Protein 5YTQ (pdb70)

Nearest PDB structures (foldseek):
  5ytq-assembly1_A  TM=1.014E+00  e=4.868E-10  Thermus thermophilus HB8
  5ytq-assembly2_C-2  TM=9.555E-01  e=7.796E-09  Thermus thermophilus HB8
  5ytq-assembly1_B  TM=9.514E-01  e=4.835E-08  Thermus thermophilus HB8
  5ytq-assembly1_B  TM=1.016E+00  e=8.302E-09  Thermus thermophilus HB8
  5ytq-assembly1_A  TM=9.514E-01  e=3.728E-08  Thermus thermophilus HB8

B-factor: mean 75.8, std 18.15, range [41.16, 178.64]

Secondary structure (DSSP, 8-state):
--EEEEEEEEEHHHHHHHHHHHHHH-BTTB---HHHHHHHHHHHHHHHHHHTSSHHHHHHHHHHHHTTSS--/--EEEEEEEEEHHHHHHHHHHHHHH-BTTB---HHHHHHHHHHHHHHHHHHT-SHHHHHHHHHT-/---------HHHHHHHHHHHHHH--SS----HHHHHHHHHHHHHHHHHHT--HHHHHHHHHHHH--

Foldseek 3Di:
DDDDDDDDDDDVVVVVVLVVVQVVPADPVGGGHSVNVVVVVVVVVVVVVVVVDCPVVVVVVVVVVVVPVPPD/DPDDDDDDDDDVVVVVVLVVVQVVPDDPVGHGDSVNVVVVVVVVVVVCVVVVPCPVVVVVVVVVD/DDDDDDDDDVVVVVVLVVVQVVPADPVGGQHSVNVVVVVVVVVVVCVVVVDPPPVCVVVVVVVVVD

Radius of gyration: 23.9 Å; Cα contacts (8 Å, |Δi|>4): 161; chains: 3; bounding box: 59×50×60 Å

Sequence (203 aa):
KEKKRLQVVISEEQDALLTRAAYALSSPERAVSKSEVVRLAIEKIARELEEGKAKEELEALLKHLKAEEGEEKEKKRLQVVISEEQDALLTRAAYALSSPERAVSKSEVVRLAIEKIARELEEGKAKEELEALLKHLKKRLQVVISEEQDALLTRAAYALSSPERAVSKSEVVRLAIEKIARELEEGKAKEELEALLKHLKAE

Organism: Thermus thermophilus (strain ATCC 27634 / DSM 579 / HB8) (NCBI:txid300852)

Structure (mmCIF, N/CA/C/O backbone):
data_5YTQ
#
_entry.id   5YTQ
#
_cell.length_a   50.224
_cell.length_b   50.224
_cell.length_c   174.648
_cell.angle_alpha   90.00
_cell.angle_beta   90.00
_cell.angle_gamma   120.00
#
_symmetry.space_group_name_H-M   'P 31 1 2'
#
loop_
_entity.id
_entity.type
_entity.pdbx_description
1 polymer TTHA0139
2 non-polymer 'LANTHANUM (III) ION'
3 water water
#
loop_
_atom_site.group_PDB
_atom_site.id
_atom_site.type_symbol
_atom_site.label_atom_id
_atom_site.label_alt_id
_atom_site.label_comp_id
_atom_site.label_asym_id
_atom_site.label_entity_id
_atom_site.label_seq_id
_atom_site.pdbx_PDB_ins_code
_atom_site.Cartn_x
_atom_site.Cartn_y
_atom_site.Cartn_z
_atom_site.occupancy
_atom_site.B_iso_or_equiv
_atom_site.auth_seq_id
_atom_site.auth_comp_id
_atom_site.auth_asym_id
_atom_site.auth_atom_id
_atom_site.pdbx_PDB_model_num
ATOM 1 N N . LYS A 1 4 ? -14.877 51.293 24.375 1.00 110.99 4 LYS A N 1
ATOM 2 C CA . LYS A 1 4 ? -14.992 49.844 24.537 1.00 108.97 4 LYS A CA 1
ATOM 3 C C . LYS A 1 4 ? -16.127 49.266 23.691 1.00 107.57 4 LYS A C 1
ATOM 4 O O . LYS A 1 4 ? -16.930 48.471 24.179 1.00 108.64 4 LYS A O 1
ATOM 6 N N . GLU A 1 5 ? -16.177 49.649 22.418 1.00 107.87 5 GLU A N 1
ATOM 7 C CA . GLU A 1 5 ? -17.263 49.248 21.539 1.00 103.19 5 GLU A CA 1
ATOM 8 C C . GLU A 1 5 ? -17.007 47.863 20.944 1.00 95.98 5 GLU A C 1
ATOM 9 O O . GLU A 1 5 ? -15.942 47.263 21.117 1.00 91.40 5 GLU A O 1
ATOM 15 N N . LYS A 1 6 ? -18.012 47.354 20.232 1.00 97.59 6 LYS A N 1
ATOM 16 C CA . LYS A 1 6 ? -17.912 46.120 19.463 1.00 91.42 6 LYS A CA 1
ATOM 17 C C . LYS A 1 6 ? -18.493 46.364 18.074 1.00 94.45 6 LYS A C 1
ATOM 18 O O . LYS A 1 6 ? -18.901 47.481 17.737 1.00 98.02 6 LYS A O 1
ATOM 20 N N . LYS A 1 7 ? -18.539 45.311 17.260 1.00 90.47 7 LYS A N 1
ATOM 21 C CA . LYS A 1 7 ? -19.028 45.450 15.889 1.00 89.91 7 LYS A CA 1
ATOM 22 C C . LYS A 1 7 ? -19.456 44.091 15.362 1.00 85.44 7 LYS A C 1
ATOM 23 O O . LYS A 1 7 ? -18.644 43.161 15.313 1.00 79.26 7 LYS A O 1
ATOM 25 N N . ARG A 1 8 ? -20.724 43.977 14.972 1.00 82.02 8 ARG A N 1
ATOM 26 C CA . ARG A 1 8 ? -21.200 42.797 14.262 1.00 84.07 8 ARG A CA 1
ATOM 27 C C . ARG A 1 8 ? -20.654 42.814 12.840 1.00 84.08 8 ARG A C 1
ATOM 28 O O . ARG A 1 8 ? -20.862 43.783 12.101 1.00 89.20 8 ARG A O 1
ATOM 36 N N . LEU A 1 9 ? -19.953 41.751 12.454 1.00 88.41 9 LEU A N 1
ATOM 37 C CA . LEU A 1 9 ? -19.310 41.670 11.147 1.00 82.45 9 LEU A CA 1
ATOM 38 C C . LEU A 1 9 ? -19.924 40.525 10.356 1.00 78.89 9 LEU A C 1
ATOM 39 O O . LEU A 1 9 ? -19.959 39.385 10.831 1.00 74.91 9 LEU A O 1
ATOM 44 N N . GLN A 1 10 ? -20.410 40.834 9.155 1.00 77.20 10 GLN A N 1
ATOM 45 C CA . GLN A 1 10 ? -21.012 39.858 8.255 1.00 80.27 10 GLN A CA 1
ATOM 46 C C . GLN A 1 10 ? -20.176 39.793 6.985 1.00 76.82 10 GLN A C 1
ATOM 47 O O . GLN A 1 10 ? -20.049 40.794 6.272 1.00 77.86 10 GLN A O 1
ATOM 53 N N . VAL A 1 11 ? -19.613 38.620 6.702 1.00 72.31 11 VAL A N 1
ATOM 54 C CA . VAL A 1 11 ? -18.760 38.418 5.536 1.00 71.39 11 VAL A CA 1
ATOM 55 C C . VAL A 1 11 ? -19.136 37.091 4.893 1.00 69.99 11 VAL A C 1
ATOM 56 O O . VAL A 1 11 ? -19.250 36.072 5.581 1.00 69.60 11 VAL A O 1
ATOM 60 N N . VAL A 1 12 ? -19.335 37.104 3.579 1.00 71.41 12 VAL A N 1
ATOM 61 C CA . VAL A 1 12 ? -19.613 35.888 2.825 1.00 69.18 12 VAL A CA 1
ATOM 62 C C . VAL A 1 12 ? -18.295 35.298 2.344 1.00 62.88 12 VAL A C 1
ATOM 63 O O . VAL A 1 12 ? -17.496 35.983 1.693 1.00 61.78 12 VAL A O 1
ATOM 67 N N . ILE A 1 13 ? -18.065 34.025 2.668 1.00 59.28 13 ILE A N 1
ATOM 68 C CA . ILE A 1 13 ? -16.843 33.320 2.311 1.00 61.21 13 ILE A CA 1
ATOM 69 C C . ILE A 1 13 ? -17.213 32.043 1.570 1.00 57.73 13 ILE A C 1
ATOM 70 O O . ILE A 1 13 ? -18.332 31.537 1.670 1.00 65.59 13 ILE A O 1
ATOM 75 N N . SER A 1 14 ? -16.250 31.526 0.813 1.00 56.05 14 SER A N 1
ATOM 76 C CA . SER A 1 14 ? -16.448 30.275 0.102 1.00 60.70 14 SER A CA 1
ATOM 77 C C . SER A 1 14 ? -16.373 29.100 1.072 1.00 62.41 14 SER A C 1
ATOM 78 O O . SER A 1 14 ? -15.915 29.228 2.210 1.00 58.23 14 SER A O 1
ATOM 81 N N . GLU A 1 15 ? -16.838 27.938 0.607 1.00 58.20 15 GLU A N 1
ATOM 82 C CA . GLU A 1 15 ? -16.808 26.753 1.458 1.00 59.03 15 GLU A CA 1
ATOM 83 C C . GLU A 1 15 ? -15.382 26.277 1.701 1.00 60.04 15 GLU A C 1
ATOM 84 O O . GLU A 1 15 ? -15.092 25.696 2.755 1.00 65.13 15 GLU A O 1
ATOM 90 N N . GLU A 1 16 ? -14.480 26.522 0.747 1.00 50.14 16 GLU A N 1
ATOM 91 C CA . GLU A 1 16 ? -13.078 26.171 0.945 1.00 50.12 16 GLU A CA 1
ATOM 92 C C . GLU A 1 16 ? -12.465 26.960 2.096 1.00 54.44 16 GLU A C 1
ATOM 93 O O . GLU A 1 16 ? -11.740 26.397 2.926 1.00 59.76 16 GLU A O 1
ATOM 99 N N . GLN A 1 17 ? -12.753 28.263 2.175 1.00 41.16 17 GLN A N 1
ATOM 100 C CA . GLN A 1 17 ? -12.226 29.055 3.283 1.00 49.43 17 GLN A CA 1
ATOM 101 C C . GLN A 1 17 ? -12.918 28.727 4.599 1.00 57.90 17 GLN A C 1
ATOM 102 O O . GLN A 1 17 ? -12.317 28.895 5.664 1.00 64.38 17 GLN A O 1
ATOM 108 N N . ASP A 1 18 ? -14.184 28.307 4.558 1.00 55.78 18 ASP A N 1
ATOM 109 C CA . ASP A 1 18 ? -14.835 27.857 5.785 1.00 59.33 18 ASP A CA 1
ATOM 110 C C . ASP A 1 18 ? -14.188 26.577 6.305 1.00 60.55 18 ASP A C 1
ATOM 111 O O . ASP A 1 18 ? -13.958 26.433 7.515 1.00 66.61 18 ASP A O 1
ATOM 116 N N . ALA A 1 19 ? -13.864 25.646 5.403 1.00 55.52 19 ALA A N 1
ATOM 117 C CA . ALA A 1 19 ? -13.161 24.434 5.810 1.00 52.04 19 ALA A CA 1
ATOM 118 C C . ALA A 1 19 ? -11.768 24.761 6.336 1.00 55.78 19 ALA A C 1
ATOM 119 O O . ALA A 1 19 ? -11.322 24.180 7.334 1.00 67.31 19 ALA A O 1
ATOM 121 N N . LEU A 1 20 ? -11.067 25.686 5.673 1.00 54.77 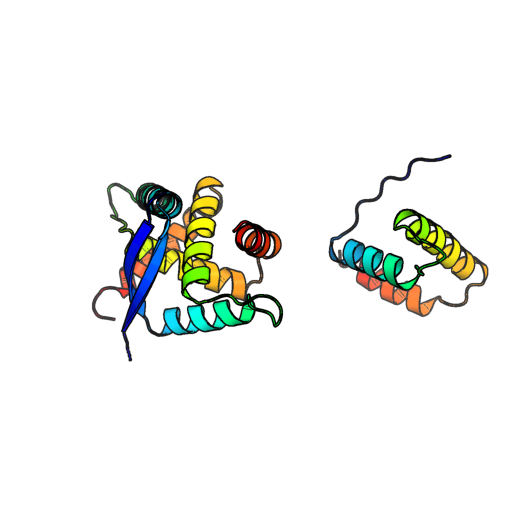20 LEU A N 1
ATOM 122 C CA . LEU A 1 20 ? -9.777 26.150 6.177 1.00 53.02 20 LEU A CA 1
ATOM 123 C C . LEU A 1 20 ? -9.921 26.777 7.559 1.00 45.56 20 LEU A C 1
ATOM 124 O O . LEU A 1 20 ? -9.037 26.634 8.412 1.00 55.15 20 LEU A O 1
ATOM 129 N N . LEU A 1 21 ? -11.028 27.485 7.791 1.00 48.71 21 LEU A N 1
ATOM 130 C CA . LEU A 1 21 ? -11.285 28.070 9.102 1.00 57.09 21 LEU A CA 1
ATOM 131 C C . LEU A 1 21 ? -11.464 26.989 10.157 1.00 56.21 21 LEU A C 1
ATOM 132 O O . LEU A 1 21 ? -10.956 27.115 11.278 1.00 58.59 21 LEU A O 1
ATOM 137 N N . THR A 1 22 ? -12.197 25.926 9.821 1.00 51.99 22 THR A N 1
ATOM 138 C CA . THR A 1 22 ? -12.362 24.818 10.756 1.00 54.89 22 THR A CA 1
ATOM 139 C C . THR A 1 22 ? -11.022 24.161 11.069 1.00 59.53 22 THR A C 1
ATOM 140 O O . THR A 1 22 ? -10.675 23.949 12.239 1.00 66.05 22 THR A O 1
ATOM 144 N N . ARG A 1 23 ? -10.254 23.833 10.026 1.00 57.86 23 ARG A N 1
ATOM 145 C CA . ARG A 1 23 ? -8.959 23.190 10.227 1.00 58.75 23 ARG A CA 1
ATOM 146 C C . ARG A 1 23 ? -8.033 24.055 11.071 1.00 55.94 23 ARG A C 1
ATOM 147 O O . ARG A 1 23 ? -7.329 23.548 11.952 1.00 56.07 23 ARG A O 1
ATOM 155 N N . ALA A 1 24 ? -8.026 25.367 10.823 1.00 50.81 24 ALA A N 1
ATOM 156 C CA . ALA A 1 24 ? -7.202 26.264 11.626 1.00 52.19 24 ALA A CA 1
ATOM 157 C C . ALA A 1 24 ? -7.687 26.312 13.068 1.00 59.11 24 ALA A C 1
ATOM 158 O O . ALA A 1 24 ? -6.878 26.333 14.004 1.00 66.14 24 ALA A O 1
ATOM 160 N N . ALA A 1 25 ? -9.008 26.327 13.264 1.00 61.72 25 ALA A N 1
ATOM 161 C CA . ALA A 1 25 ? -9.568 26.344 14.611 1.00 60.19 25 ALA A CA 1
ATOM 162 C C . ALA A 1 25 ? -9.128 25.121 15.405 1.00 57.74 25 ALA A C 1
ATOM 163 O O . ALA A 1 25 ? -8.703 25.237 16.560 1.00 54.78 25 ALA A O 1
ATOM 165 N N . TYR A 1 26 ? -9.221 23.933 14.800 1.00 55.32 26 TYR A N 1
ATOM 166 C CA . TYR A 1 26 ? -8.799 22.729 15.508 1.00 56.22 26 TYR A CA 1
ATOM 167 C C . TYR A 1 26 ? -7.289 22.707 15.718 1.00 63.98 26 TYR A C 1
ATOM 168 O O . TYR A 1 26 ? -6.811 22.298 16.783 1.00 67.14 26 TYR A O 1
ATOM 177 N N . ALA A 1 27 ? -6.523 23.130 14.708 1.00 63.37 27 ALA A N 1
ATOM 178 C CA . ALA A 1 27 ? -5.068 23.106 14.819 1.00 62.47 27 ALA A CA 1
ATOM 179 C C . ALA A 1 27 ? -4.579 24.014 15.941 1.00 60.80 27 ALA A C 1
ATOM 180 O O . ALA A 1 27 ? -3.638 23.668 16.664 1.00 61.32 27 ALA A O 1
ATOM 182 N N . LEU A 1 28 ? -5.206 25.179 16.105 1.00 61.31 28 LEU A N 1
ATOM 183 C CA . LEU A 1 28 ? -4.805 26.092 17.168 1.00 61.31 28 LEU A CA 1
ATOM 184 C C . LEU A 1 28 ? -5.376 25.701 18.524 1.00 70.61 28 LEU A C 1
ATOM 185 O O . LEU A 1 28 ? -4.873 26.169 19.551 1.00 73.17 28 LEU A O 1
ATOM 190 N N . SER A 1 29 ? -6.405 24.862 18.551 1.00 70.79 29 SER A N 1
ATOM 191 C CA . SER A 1 29 ? -7.039 24.496 19.805 1.00 68.34 29 SER A CA 1
ATOM 192 C C . SER A 1 29 ? -6.252 23.398 20.517 1.00 73.99 29 SER A C 1
ATOM 193 O O . SER A 1 29 ? -5.356 22.761 19.955 1.00 74.45 29 SER A O 1
ATOM 196 N N . SER A 1 30 ? -6.598 23.193 21.782 1.00 73.19 30 SER A N 1
ATOM 197 C CA . SER A 1 30 ? -6.002 22.171 22.628 1.00 67.76 30 SER A CA 1
ATOM 198 C C . SER A 1 30 ? -7.021 21.794 23.692 1.00 70.19 30 SER A C 1
ATOM 199 O O . SER A 1 30 ? -8.008 22.513 23.887 1.00 68.45 30 SER A O 1
ATOM 202 N N . PRO A 1 31 ? -6.834 20.658 24.371 1.00 72.85 31 PRO A N 1
ATOM 203 C CA . PRO A 1 31 ? -7.743 20.314 25.480 1.00 75.36 31 PRO A CA 1
ATOM 204 C C . PRO A 1 31 ? -7.824 21.385 26.550 1.00 74.15 31 PRO A C 1
ATOM 205 O O . PRO A 1 31 ? -8.815 21.438 27.289 1.00 73.69 31 PRO A O 1
ATOM 209 N N . GLU A 1 32 ? -6.810 22.238 26.659 1.00 70.50 32 GLU A N 1
ATOM 210 C CA . GLU A 1 32 ? -6.766 23.255 27.696 1.00 76.84 32 GLU A CA 1
ATOM 211 C C . GLU A 1 32 ? -7.253 24.620 27.227 1.00 74.64 32 GLU A C 1
ATOM 212 O O . GLU A 1 32 ? -7.583 25.462 28.069 1.00 65.58 32 GLU A O 1
ATOM 218 N N . ARG A 1 33 ? -7.311 24.858 25.918 1.00 72.48 33 ARG A N 1
ATOM 219 C CA . ARG A 1 33 ? -7.757 26.139 25.383 1.00 72.51 33 ARG A CA 1
ATOM 220 C C . ARG A 1 33 ? -8.544 25.923 24.099 1.00 77.39 33 ARG A C 1
ATOM 221 O O . ARG A 1 33 ? -8.038 25.307 23.156 1.00 68.34 33 ARG A O 1
ATOM 229 N N . ALA A 1 34 ? -9.771 26.439 24.059 1.00 74.77 34 ALA A N 1
ATOM 230 C CA . ALA A 1 34 ? -10.621 26.311 22.884 1.00 73.28 34 ALA A CA 1
ATOM 231 C C . ALA A 1 34 ? -10.485 27.544 22.001 1.00 70.50 34 ALA A C 1
ATOM 232 O O . ALA A 1 34 ? -10.506 28.679 22.486 1.00 71.56 34 ALA A O 1
ATOM 234 N N . VAL A 1 35 ? -10.350 27.312 20.697 1.00 73.64 35 VAL A N 1
ATOM 235 C CA . VAL A 1 35 ? -10.209 28.375 19.710 1.00 64.11 35 VAL A CA 1
ATOM 236 C C . VAL A 1 35 ? -11.326 28.213 18.690 1.00 60.56 35 VAL A C 1
ATOM 237 O O . VAL A 1 35 ? -11.325 27.256 17.905 1.00 70.36 35 VAL A O 1
ATOM 241 N N . SER A 1 36 ? -12.280 29.139 18.704 1.00 58.31 36 SER A N 1
ATOM 242 C CA . SER A 1 36 ? -13.393 29.095 17.773 1.00 60.05 36 SER A CA 1
ATOM 243 C C . SER A 1 36 ? -12.982 29.673 16.421 1.00 62.37 36 SER A C 1
ATOM 244 O O . SER A 1 36 ? -11.923 30.288 16.270 1.00 70.99 36 SER A O 1
ATOM 247 N N . LYS A 1 37 ? -13.852 29.471 15.429 1.00 58.31 37 LYS A N 1
ATOM 248 C CA . LYS A 1 37 ? -13.595 29.992 14.090 1.00 59.08 37 LYS A CA 1
ATOM 249 C C . LYS A 1 37 ? -13.566 31.517 14.086 1.00 56.63 37 LYS A C 1
ATOM 250 O O . LYS A 1 37 ? -12.752 32.130 13.383 1.00 55.40 37 LYS A O 1
ATOM 256 N N . SER A 1 38 ? -14.449 32.146 14.866 1.00 52.87 38 SER A N 1
ATOM 257 C CA . SER A 1 38 ? -14.442 33.602 14.977 1.00 65.14 38 SER A CA 1
ATOM 258 C C . SER A 1 38 ? -13.137 34.103 15.585 1.00 65.29 38 SER A C 1
ATOM 259 O O . SER A 1 38 ? -12.580 35.113 15.135 1.00 68.64 38 SER A O 1
ATOM 262 N N . GLU A 1 39 ? -12.644 33.418 16.620 1.00 64.42 39 GLU A N 1
ATOM 263 C CA . GLU A 1 39 ? -11.363 33.790 17.210 1.00 61.96 39 GLU A CA 1
ATOM 264 C C . GLU A 1 39 ? -10.229 33.643 16.204 1.00 50.74 39 GLU A C 1
ATOM 265 O O . GLU A 1 39 ? -9.282 34.440 16.210 1.00 56.20 39 GLU A O 1
ATOM 271 N N . VAL A 1 40 ? -10.312 32.641 15.325 1.00 50.24 40 VAL A N 1
ATOM 272 C CA . VAL A 1 40 ? -9.347 32.525 14.237 1.00 62.84 40 VAL A CA 1
ATOM 273 C C . VAL A 1 40 ? -9.483 33.705 13.284 1.00 56.36 40 VAL A C 1
ATOM 274 O O . VAL A 1 40 ? -8.487 34.176 12.722 1.00 59.82 40 VAL A O 1
ATOM 278 N N . VAL A 1 41 ? -10.705 34.205 13.088 1.00 50.68 41 VAL A N 1
ATOM 279 C CA . VAL A 1 41 ? -10.901 35.364 12.220 1.00 61.42 41 VAL A CA 1
ATOM 280 C C . VAL A 1 41 ? -10.241 36.599 12.823 1.00 59.92 41 VAL A C 1
ATOM 281 O O . VAL A 1 41 ? -9.544 37.351 12.129 1.00 52.41 41 VAL A O 1
ATOM 285 N N . ARG A 1 42 ? -10.452 36.831 14.121 1.00 55.57 42 ARG A N 1
ATOM 286 C CA . ARG A 1 42 ? -9.816 37.966 14.785 1.00 56.65 42 ARG A CA 1
ATOM 287 C C . ARG A 1 42 ? -8.296 37.848 14.738 1.00 56.12 42 ARG A C 1
ATOM 288 O O . ARG A 1 42 ? -7.592 38.817 14.421 1.00 63.31 42 ARG A O 1
ATOM 296 N N . LEU A 1 43 ? -7.774 36.658 15.049 1.00 59.61 43 LEU A N 1
ATOM 297 C CA . LEU A 1 43 ? -6.331 36.446 15.003 1.00 59.36 43 LEU A CA 1
ATOM 298 C C . LEU A 1 43 ? -5.787 36.688 13.601 1.00 55.99 43 LEU A C 1
ATOM 299 O O . LEU A 1 43 ? -4.681 37.216 13.437 1.00 63.76 43 LEU A O 1
ATOM 304 N N . ALA A 1 44 ? -6.554 36.307 12.578 1.00 57.89 44 ALA A N 1
ATOM 305 C CA . ALA A 1 44 ? -6.141 36.554 11.202 1.00 58.37 44 ALA A CA 1
ATOM 306 C C . ALA A 1 44 ? -6.131 38.044 10.885 1.00 61.58 44 ALA A C 1
ATOM 307 O O . ALA A 1 44 ? -5.221 38.533 10.205 1.00 58.74 44 ALA A O 1
ATOM 309 N N . ILE A 1 45 ? -7.143 38.776 11.358 1.00 60.67 45 ILE A N 1
ATOM 310 C CA . ILE A 1 45 ? -7.200 40.219 11.128 1.00 65.55 45 ILE A CA 1
ATOM 311 C C . ILE A 1 45 ? -5.990 40.907 11.745 1.00 63.14 45 ILE A C 1
ATOM 312 O O . ILE A 1 45 ? -5.263 41.650 11.072 1.00 60.18 45 ILE A O 1
ATOM 317 N N . GLU A 1 46 ? -5.752 40.666 13.037 1.00 64.35 46 GLU A N 1
ATOM 318 C CA . GLU A 1 46 ? -4.623 41.311 13.698 1.00 64.35 46 GLU A CA 1
ATOM 319 C C . GLU A 1 46 ? -3.302 40.862 13.088 1.00 65.73 46 GLU A C 1
ATOM 320 O O . GLU A 1 46 ? -2.360 41.656 12.968 1.00 73.08 46 GLU A O 1
ATOM 326 N N . LYS A 1 47 ? -3.227 39.597 12.673 1.00 72.82 47 LYS A N 1
ATOM 327 C CA . LYS A 1 47 ? -2.001 39.073 12.082 1.00 65.65 47 LYS A CA 1
ATOM 328 C C . LYS A 1 47 ? -1.683 39.773 10.767 1.00 68.79 47 LYS A C 1
ATOM 329 O O . LYS A 1 47 ? -0.553 40.223 10.549 1.00 60.11 47 LYS A O 1
ATOM 335 N N . ILE A 1 48 ? -2.670 39.875 9.874 1.00 58.52 48 ILE A N 1
ATOM 336 C CA . ILE A 1 48 ? -2.423 40.502 8.579 1.00 65.86 48 ILE A CA 1
ATOM 337 C C . ILE A 1 48 ? -2.200 42.004 8.729 1.00 70.59 48 ILE A C 1
ATOM 338 O O . ILE A 1 48 ? -1.410 42.594 7.981 1.00 68.45 48 ILE A O 1
ATOM 343 N N . ALA A 1 49 ? -2.877 42.650 9.685 1.00 74.95 49 ALA A N 1
ATOM 344 C CA . ALA A 1 49 ? -2.622 44.068 9.924 1.00 69.56 49 ALA A CA 1
ATOM 345 C C . ALA A 1 49 ? -1.196 44.288 10.407 1.00 68.84 49 ALA A C 1
ATOM 346 O O . ALA A 1 49 ? -0.506 45.211 9.951 1.00 68.99 49 ALA A O 1
ATOM 348 N N . ARG A 1 50 ? -0.730 43.432 11.319 1.00 64.50 50 ARG A N 1
ATOM 349 C CA . ARG A 1 50 ? 0.656 43.507 11.761 1.00 70.77 50 ARG A CA 1
ATOM 350 C C . ARG A 1 50 ? 1.612 43.260 10.603 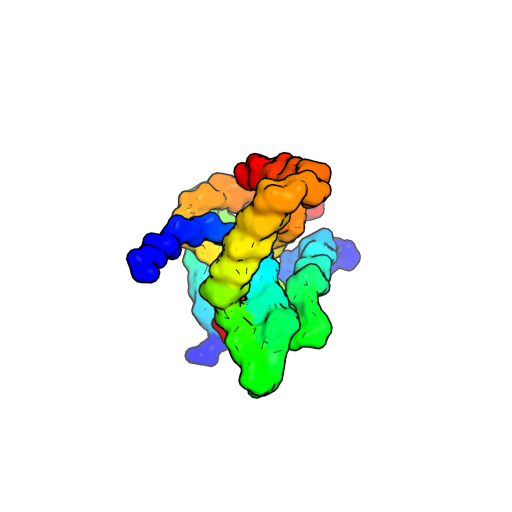1.00 70.41 50 ARG A C 1
ATOM 351 O O . ARG A 1 50 ? 2.636 43.939 10.480 1.00 74.61 50 ARG A O 1
ATOM 359 N N . GLU A 1 51 ? 1.282 42.303 9.733 1.00 69.91 51 GLU A N 1
ATOM 360 C CA . GLU A 1 51 ? 2.127 42.025 8.576 1.00 71.97 51 GLU A CA 1
ATOM 361 C C . GLU A 1 51 ? 2.207 43.223 7.641 1.00 71.55 51 GLU A C 1
ATOM 362 O O . GLU A 1 51 ? 3.263 43.492 7.055 1.00 77.80 51 GLU A O 1
ATOM 368 N N . LEU A 1 52 ? 1.104 43.961 7.487 1.00 62.36 52 LEU A N 1
ATOM 369 C CA . LEU A 1 52 ? 1.152 45.163 6.662 1.00 73.56 52 LEU A CA 1
ATOM 370 C C . LEU A 1 52 ? 1.927 46.279 7.346 1.00 90.50 52 LEU A C 1
ATOM 371 O O . LEU A 1 52 ? 2.531 47.118 6.667 1.00 91.94 52 LEU A O 1
ATOM 376 N N . GLU A 1 53 ? 1.929 46.308 8.680 1.00 79.51 53 GLU A N 1
ATOM 377 C CA . GLU A 1 53 ? 2.766 47.278 9.377 1.00 90.75 53 GLU A CA 1
ATOM 378 C C . GLU A 1 53 ? 4.246 46.942 9.222 1.00 88.96 53 GLU A C 1
ATOM 379 O O . GLU A 1 53 ? 5.084 47.846 9.112 1.00 98.01 53 GLU A O 1
ATOM 385 N N . GLU A 1 54 ? 4.590 45.650 9.206 1.00 95.10 54 GLU A N 1
ATOM 386 C CA . GLU A 1 54 ? 5.990 45.26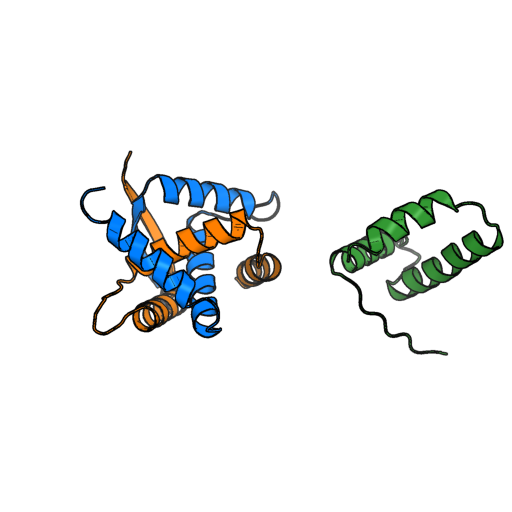2 9.075 1.00 89.64 54 GLU A CA 1
ATOM 387 C C . GLU A 1 54 ? 6.538 45.645 7.708 1.00 88.80 54 GLU A C 1
ATOM 388 O O . GLU A 1 54 ? 7.726 45.963 7.583 1.00 92.26 54 GLU A O 1
ATOM 394 N N . GLY A 1 55 ? 5.690 45.620 6.683 1.00 90.42 55 GLY A N 1
ATOM 395 C CA . GLY A 1 55 ? 6.077 46.039 5.352 1.00 89.93 55 GLY A CA 1
ATOM 396 C C . GLY A 1 55 ? 6.936 45.062 4.588 1.00 92.72 55 GLY A C 1
ATOM 397 O O . GLY A 1 55 ? 7.669 45.476 3.684 1.00 97.39 55 GLY A O 1
ATOM 398 N N . LYS A 1 56 ? 6.877 43.774 4.922 1.00 92.49 56 LYS A N 1
ATOM 399 C CA . LYS A 1 56 ? 7.671 42.762 4.238 1.00 89.81 56 LYS A CA 1
ATOM 400 C C . LYS A 1 56 ? 6.889 42.051 3.140 1.00 90.28 56 LYS A C 1
ATOM 401 O O . LYS A 1 56 ? 7.363 41.949 2.005 1.00 90.72 56 LYS A O 1
ATOM 403 N N . ALA A 1 57 ? 5.695 41.557 3.461 1.00 86.49 57 ALA A N 1
ATOM 404 C CA . ALA A 1 57 ? 4.896 40.733 2.556 1.00 85.77 57 ALA A CA 1
ATOM 405 C C . ALA A 1 57 ? 3.791 41.521 1.864 1.00 79.08 57 ALA A C 1
ATOM 406 O O . ALA A 1 57 ? 2.688 41.002 1.673 1.00 83.29 57 ALA A O 1
ATOM 408 N N . LYS A 1 58 ? 4.041 42.774 1.478 1.00 83.41 58 LYS A N 1
ATOM 409 C CA . LYS A 1 58 ? 2.996 43.532 0.797 1.00 80.00 58 LYS A CA 1
ATOM 410 C C . LYS A 1 58 ? 2.777 43.015 -0.619 1.00 70.41 58 LYS A C 1
ATOM 411 O O . LYS A 1 58 ? 1.634 42.922 -1.079 1.00 64.01 58 LYS A O 1
ATOM 417 N N . GLU A 1 59 ? 3.858 42.662 -1.320 1.00 76.06 59 GLU A N 1
ATOM 418 C CA . GLU A 1 59 ? 3.729 42.137 -2.676 1.00 72.25 59 GLU A CA 1
ATOM 419 C C . GLU A 1 59 ? 2.912 40.849 -2.690 1.00 62.36 59 GLU A C 1
ATOM 420 O O . GLU A 1 59 ? 1.996 40.687 -3.508 1.00 60.83 59 GLU A O 1
ATOM 426 N N . GLU A 1 60 ? 3.227 39.922 -1.781 1.00 60.74 60 GLU A N 1
ATOM 427 C CA . GLU A 1 60 ? 2.511 38.651 -1.730 1.00 65.46 60 GLU A CA 1
ATOM 428 C C . GLU A 1 60 ? 1.037 38.857 -1.400 1.00 61.32 60 GLU A C 1
ATOM 429 O O . GLU A 1 60 ? 0.160 38.239 -2.019 1.00 60.95 60 GLU A O 1
ATOM 435 N N . LEU A 1 61 ? 0.745 39.727 -0.431 1.00 60.65 61 LEU A N 1
ATOM 436 C CA . LEU A 1 61 ? -0.644 39.992 -0.071 1.00 55.91 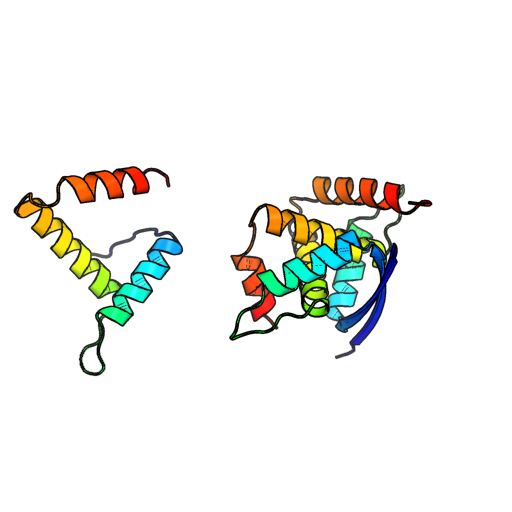61 LEU A CA 1
ATOM 437 C C . LEU A 1 61 ? -1.396 40.647 -1.222 1.00 53.40 61 LEU A C 1
ATOM 438 O O . LEU A 1 61 ? -2.589 40.388 -1.421 1.00 55.84 61 LEU A O 1
ATOM 443 N N . GLU A 1 62 ? -0.715 41.499 -1.995 1.00 58.78 62 GLU A N 1
ATOM 444 C CA . GLU A 1 62 ? -1.357 42.093 -3.162 1.00 63.27 62 GLU A CA 1
ATOM 445 C C . GLU A 1 62 ? -1.612 41.055 -4.248 1.00 58.67 62 GLU A C 1
ATOM 446 O O . GLU A 1 62 ? -2.620 41.141 -4.958 1.00 60.18 62 GLU A O 1
ATOM 452 N N . ALA A 1 63 ? -0.722 40.068 -4.391 1.00 57.27 63 ALA A N 1
ATOM 453 C CA . ALA A 1 63 ? -0.941 39.014 -5.380 1.00 60.50 63 ALA A CA 1
ATOM 454 C C . ALA A 1 63 ? -2.126 38.137 -4.993 1.00 56.12 63 ALA A C 1
ATOM 455 O O . ALA A 1 63 ? -3.041 37.913 -5.800 1.00 64.90 63 ALA A O 1
ATOM 457 N N . LEU A 1 64 ? -2.126 37.626 -3.757 1.00 58.84 64 LEU A N 1
ATOM 458 C CA . LEU A 1 64 ? -3.257 36.829 -3.294 1.00 57.01 64 LEU A CA 1
ATOM 459 C C . LEU A 1 64 ? -4.549 37.631 -3.340 1.00 58.17 64 LEU A C 1
ATOM 460 O O . LEU A 1 64 ? -5.621 37.072 -3.596 1.00 63.72 64 LEU A O 1
ATOM 465 N N . LEU A 1 65 ? -4.460 38.944 -3.116 1.00 56.65 65 LEU A N 1
ATOM 466 C CA . LEU A 1 65 ? -5.637 39.800 -3.192 1.00 59.05 65 LEU A CA 1
ATOM 467 C C . LEU A 1 65 ? -6.150 39.911 -4.623 1.00 65.36 65 LEU A C 1
ATOM 468 O O . LEU A 1 65 ? -7.362 39.851 -4.860 1.00 64.31 65 LEU A O 1
ATOM 473 N N . LYS A 1 66 ? -5.243 40.086 -5.586 1.00 62.24 66 LYS A N 1
ATOM 474 C CA . LYS A 1 66 ? -5.643 40.115 -6.990 1.00 67.36 66 LYS A CA 1
ATOM 475 C C . LYS A 1 66 ? -6.327 38.815 -7.395 1.00 66.52 66 LYS A C 1
ATOM 476 O O . LYS A 1 66 ? -7.405 38.829 -8.005 1.00 67.20 66 LYS A O 1
ATOM 482 N N . HIS A 1 67 ? -5.718 37.674 -7.054 1.00 70.32 67 HIS A N 1
ATOM 483 C CA . HIS A 1 67 ? -6.334 36.399 -7.410 1.00 67.53 67 HIS A CA 1
ATOM 484 C C . HIS A 1 67 ? -7.658 36.189 -6.686 1.00 67.04 67 HIS A C 1
ATOM 485 O O . HIS A 1 67 ? -8.557 35.532 -7.224 1.00 69.06 67 HIS A O 1
ATOM 492 N N . LEU A 1 68 ? -7.803 36.736 -5.476 1.00 65.63 68 LEU A N 1
ATOM 493 C CA . LEU A 1 68 ? -9.070 36.597 -4.766 1.00 68.65 68 LEU A CA 1
ATOM 494 C C . LEU A 1 68 ? -10.156 37.444 -5.417 1.00 70.53 68 LEU A C 1
ATOM 495 O O . LEU A 1 68 ? -11.306 37.006 -5.536 1.00 70.01 68 LEU A O 1
ATOM 500 N N . LYS A 1 69 ? -9.812 38.663 -5.838 1.00 70.56 69 LYS A N 1
ATOM 501 C CA . LYS A 1 69 ? -10.772 39.493 -6.552 1.00 71.12 69 LYS A CA 1
ATOM 502 C C . LYS A 1 69 ? -11.110 38.912 -7.918 1.00 67.64 69 LYS A C 1
ATOM 503 O O . LYS A 1 69 ? -12.186 39.196 -8.455 1.00 64.91 69 LYS A O 1
ATOM 509 N N . ALA A 1 70 ? -10.211 38.107 -8.494 1.00 71.08 70 ALA A N 1
ATOM 510 C CA . ALA A 1 70 ? -10.527 37.393 -9.727 1.00 73.10 70 ALA A CA 1
ATOM 511 C C . ALA A 1 70 ? -11.529 36.262 -9.520 1.00 77.00 70 ALA A C 1
ATOM 512 O O . ALA A 1 70 ? -12.112 35.784 -10.499 1.00 76.87 70 ALA A O 1
ATOM 514 N N . GLU A 1 71 ? -11.756 35.832 -8.279 1.00 72.09 71 GLU A N 1
ATOM 515 C CA . GLU A 1 71 ? -12.667 34.727 -8.005 1.00 79.36 71 GLU A CA 1
ATOM 516 C C . GLU A 1 71 ? -14.057 35.182 -7.586 1.00 83.30 71 GLU A C 1
ATOM 517 O O . GLU A 1 71 ? -14.976 34.357 -7.557 1.00 90.44 71 GLU A O 1
ATOM 523 N N . GLU A 1 72 ? -14.237 36.465 -7.266 1.00 85.55 72 GLU A N 1
ATOM 524 C CA . GLU A 1 72 ? -15.537 36.927 -6.792 1.00 85.95 72 GLU A CA 1
ATOM 525 C C . GLU A 1 72 ? -16.581 36.915 -7.901 1.00 94.53 72 GLU A C 1
ATOM 526 O O . GLU A 1 72 ? -17.779 36.803 -7.619 1.00 99.59 72 GLU A O 1
ATOM 532 N N . GLY A 1 73 ? -16.152 37.016 -9.157 1.00 91.79 73 GLY A N 1
ATOM 533 C CA . GLY A 1 73 ? -17.068 37.184 -10.283 1.00 99.30 73 GLY A CA 1
ATOM 534 C C . GLY A 1 73 ? -17.584 35.826 -10.741 1.00 103.88 73 GLY A C 1
ATOM 535 O O . GLY A 1 73 ? -16.946 35.144 -11.547 1.00 99.85 73 GLY A O 1
ATOM 536 N N . GLU A 1 74 ? -18.753 35.436 -10.224 1.00 101.24 74 GLU A N 1
ATOM 537 C CA . GLU A 1 74 ? -19.503 34.271 -10.705 1.00 107.22 74 GLU A CA 1
ATOM 538 C C . GLU A 1 74 ? -18.665 32.993 -10.674 1.00 109.03 74 GLU A C 1
ATOM 539 O O . GLU A 1 74 ? -18.568 32.264 -11.665 1.00 108.67 74 GLU A O 1
ATOM 541 N N . GLU A 1 75 ? -18.064 32.722 -9.517 1.00 108.32 75 GLU A N 1
ATOM 542 C CA . GLU A 1 75 ? -17.268 31.512 -9.297 1.00 109.37 75 GLU A CA 1
ATOM 543 C C . GLU A 1 75 ? -16.174 31.336 -10.348 1.00 104.41 75 GLU A C 1
ATOM 544 O O . GLU A 1 75 ? -15.519 32.299 -10.746 1.00 101.74 75 GLU A O 1
ATOM 546 N N . LYS B 1 4 ? -23.648 25.505 0.191 1.00 78.63 4 LYS B N 1
ATOM 547 C CA . LYS B 1 4 ? -22.795 24.558 -0.517 1.00 78.24 4 LYS B CA 1
ATOM 548 C C . LYS B 1 4 ? -21.632 25.287 -1.191 1.00 77.32 4 LYS B C 1
ATOM 549 O O . LYS B 1 4 ? -20.545 24.728 -1.348 1.00 79.27 4 LYS B O 1
ATOM 555 N N . GLU B 1 5 ? -21.862 26.547 -1.575 1.00 77.35 5 GLU B N 1
ATOM 556 C CA . GLU B 1 5 ? -20.850 27.349 -2.250 1.00 79.64 5 GLU B CA 1
ATOM 557 C C . GLU B 1 5 ? -20.510 28.659 -1.553 1.00 79.26 5 GLU B C 1
ATOM 558 O O . GLU B 1 5 ? -19.446 29.222 -1.835 1.00 74.68 5 GLU B O 1
ATOM 564 N N . LYS B 1 6 ? -21.368 29.165 -0.669 1.00 78.04 6 LYS B N 1
ATOM 565 C CA . LYS B 1 6 ? -21.078 30.379 0.079 1.00 76.50 6 LYS B CA 1
ATOM 566 C C . LYS B 1 6 ? -21.582 30.217 1.506 1.00 70.88 6 LYS B C 1
ATOM 567 O O . LYS B 1 6 ? -22.583 29.539 1.753 1.00 77.38 6 LYS B O 1
ATOM 573 N N . LYS B 1 7 ? -20.876 30.845 2.444 1.00 70.64 7 LYS B N 1
ATOM 574 C CA . LYS B 1 7 ? -21.176 30.721 3.865 1.00 67.44 7 LYS B CA 1
ATOM 575 C C . LYS B 1 7 ? -21.182 32.104 4.498 1.00 64.96 7 LYS B C 1
ATOM 576 O O . LYS B 1 7 ? -20.206 32.851 4.374 1.00 65.42 7 LYS B O 1
ATOM 582 N N . ARG B 1 8 ? -22.281 32.441 5.171 1.00 70.36 8 ARG B N 1
ATOM 583 C CA . ARG B 1 8 ? -22.413 33.725 5.854 1.00 76.06 8 ARG B CA 1
ATOM 584 C C . ARG B 1 8 ? -21.690 33.647 7.193 1.00 73.71 8 ARG B C 1
ATOM 585 O O . ARG B 1 8 ? -22.111 32.912 8.092 1.00 72.03 8 ARG B O 1
ATOM 593 N N . LEU B 1 9 ? -20.605 34.403 7.331 1.00 77.09 9 LEU B N 1
ATOM 594 C CA . LEU B 1 9 ? -19.778 34.373 8.529 1.00 76.57 9 LEU B CA 1
ATOM 595 C C . LEU B 1 9 ? -20.155 35.528 9.448 1.00 80.97 9 LEU B C 1
ATOM 596 O O . LEU B 1 9 ? -20.159 36.690 9.027 1.00 80.78 9 LEU B O 1
ATOM 601 N N . GLN B 1 10 ? -20.470 35.201 10.699 1.00 78.88 10 GLN B N 1
ATOM 602 C CA . GLN B 1 10 ? -20.835 36.179 11.716 1.00 82.09 10 GLN B CA 1
ATOM 603 C C . GLN B 1 10 ? -19.762 36.172 12.797 1.00 83.00 10 GLN B C 1
ATOM 604 O O . GLN B 1 10 ? -19.584 35.165 13.492 1.00 84.16 10 GLN B O 1
ATOM 610 N N . VAL B 1 11 ? -19.044 37.285 12.930 1.00 86.35 11 VAL B N 1
ATOM 611 C CA . VAL B 1 11 ? -17.945 37.404 13.885 1.00 78.96 11 VAL B CA 1
ATOM 612 C C . VAL B 1 11 ? -18.047 38.751 14.588 1.00 77.30 11 VAL B C 1
ATOM 613 O O . VAL B 1 11 ? -18.136 39.794 13.933 1.00 73.11 11 VAL B O 1
ATOM 617 N N . VAL B 1 12 ? -18.033 38.725 15.921 1.00 74.35 12 VAL B N 1
ATOM 618 C CA . VAL B 1 12 ? -18.002 39.939 16.728 1.00 76.86 12 VAL B CA 1
ATOM 619 C C . VAL B 1 12 ? -16.551 40.364 16.900 1.00 79.18 12 VAL B C 1
ATOM 620 O O . VAL B 1 12 ? -15.703 39.559 17.303 1.00 81.97 12 VAL B O 1
ATOM 624 N N . ILE B 1 13 ? -16.261 41.627 16.589 1.00 81.45 13 ILE B N 1
ATOM 625 C CA . ILE B 1 13 ? -14.906 42.156 16.657 1.00 77.21 13 ILE B CA 1
ATOM 626 C C . ILE B 1 13 ? -14.900 43.411 17.521 1.00 81.36 13 ILE B C 1
ATOM 627 O O . ILE B 1 13 ? -15.938 44.021 17.784 1.00 89.94 13 ILE B O 1
ATOM 632 N N . SER B 1 14 ? -13.704 43.789 17.964 1.00 78.85 14 SER B N 1
ATOM 633 C CA . SER B 1 14 ? -13.526 44.995 18.756 1.00 74.65 14 SER B CA 1
ATOM 634 C C . SER B 1 14 ? -13.384 46.213 17.847 1.00 72.06 14 SER B C 1
ATOM 635 O O . SER B 1 14 ? -13.218 46.100 16.630 1.00 77.96 14 SER B O 1
ATOM 638 N N . GLU B 1 15 ? -13.443 47.400 18.456 1.00 66.81 15 GLU B N 1
ATOM 639 C CA . GLU B 1 15 ? -13.250 48.618 17.678 1.00 71.10 15 GLU B CA 1
ATOM 640 C C . GLU B 1 15 ? -11.787 48.803 17.293 1.00 70.98 15 GLU B C 1
ATOM 641 O O . GLU B 1 15 ? -11.492 49.457 16.286 1.00 78.78 15 GLU B O 1
ATOM 647 N N . GLU B 1 16 ? -10.861 48.232 18.070 1.00 67.34 16 GLU B N 1
ATOM 648 C CA . GLU B 1 16 ? -9.458 48.247 17.667 1.00 71.24 16 GLU B CA 1
ATOM 649 C C . GLU B 1 16 ? -9.225 47.329 16.476 1.00 69.23 16 GLU B C 1
ATOM 650 O O . GLU B 1 16 ? -8.434 47.651 15.583 1.00 67.67 16 GLU B O 1
ATOM 656 N N . GLN B 1 17 ? -9.896 46.176 16.453 1.00 66.29 17 GLN B N 1
ATOM 657 C CA . GLN B 1 17 ? -9.802 45.294 15.296 1.00 65.23 17 GLN B CA 1
ATOM 658 C C . GLN B 1 17 ? -10.531 45.877 14.094 1.00 66.58 17 GLN B C 1
ATOM 659 O O . GLN B 1 17 ? -10.147 45.611 12.949 1.00 75.27 17 GLN B O 1
ATOM 665 N N . ASP B 1 18 ? -11.578 46.671 14.330 1.00 70.56 18 ASP B N 1
ATOM 666 C CA . ASP B 1 18 ? -12.217 47.392 13.236 1.00 70.91 18 ASP B CA 1
ATOM 667 C C . ASP B 1 18 ? -11.283 48.455 12.671 1.00 70.37 18 ASP B C 1
ATOM 668 O O . ASP B 1 18 ? -11.194 48.632 11.448 1.00 65.69 18 ASP B O 1
ATOM 673 N N . ALA B 1 19 ? -10.566 49.163 13.549 1.00 69.92 19 ALA B N 1
ATOM 674 C CA . ALA B 1 19 ? -9.589 50.146 13.093 1.00 69.33 19 ALA B CA 1
ATOM 675 C C . ALA B 1 19 ? -8.453 49.481 12.327 1.00 64.45 19 ALA B C 1
ATOM 676 O O . ALA B 1 19 ? -8.006 49.998 11.296 1.00 67.69 19 ALA B O 1
ATOM 678 N N . LEU B 1 20 ? -7.965 48.338 12.819 1.00 61.75 20 LEU B N 1
ATOM 679 C CA . LEU B 1 20 ? -6.956 47.587 12.077 1.00 68.93 20 LEU B CA 1
ATOM 680 C C . LEU B 1 20 ? -7.495 47.119 10.734 1.00 68.22 20 LEU B C 1
ATOM 681 O O . LEU B 1 20 ? -6.750 47.058 9.749 1.00 54.40 20 LEU B O 1
ATOM 686 N N . LEU B 1 21 ? -8.786 46.787 10.677 1.00 64.94 21 LEU B N 1
ATOM 687 C CA . LEU B 1 21 ? -9.402 46.410 9.411 1.00 60.82 21 LEU B CA 1
ATOM 688 C C . LEU B 1 21 ? -9.408 47.582 8.437 1.00 66.01 21 LEU B C 1
ATOM 689 O O . LEU B 1 21 ? -9.146 47.405 7.240 1.00 66.77 21 LEU B O 1
ATOM 694 N N . THR B 1 22 ? -9.695 48.788 8.933 1.00 62.95 22 THR B N 1
ATOM 695 C CA . THR B 1 22 ? -9.689 49.966 8.069 1.00 63.38 22 THR B CA 1
ATOM 696 C C . THR B 1 22 ? -8.278 50.293 7.591 1.00 63.71 22 THR B C 1
ATOM 697 O O . THR B 1 22 ? -8.062 50.565 6.403 1.00 66.93 22 THR B O 1
ATOM 701 N N . ARG B 1 23 ? -7.304 50.276 8.505 1.00 65.72 23 ARG B N 1
ATOM 702 C CA . ARG B 1 23 ? -5.924 50.565 8.126 1.00 64.62 23 ARG B CA 1
ATOM 703 C C . ARG B 1 23 ? -5.408 49.553 7.113 1.00 54.99 23 ARG B C 1
ATOM 704 O O . ARG B 1 23 ? -4.735 49.921 6.143 1.00 52.47 23 ARG B O 1
ATOM 712 N N . ALA B 1 24 ? -5.713 48.270 7.323 1.00 55.40 24 ALA B N 1
ATOM 713 C CA . ALA B 1 24 ? -5.308 47.251 6.362 1.00 58.78 24 ALA B CA 1
ATOM 714 C C . ALA B 1 24 ? -5.987 47.468 5.016 1.00 64.88 24 ALA B C 1
ATOM 715 O O . ALA B 1 24 ? -5.348 47.355 3.962 1.00 58.44 24 ALA B O 1
ATOM 717 N N . ALA B 1 25 ? -7.284 47.788 5.033 1.00 68.73 25 ALA B N 1
ATOM 718 C CA . ALA B 1 25 ? -8.012 48.007 3.787 1.00 56.51 25 ALA B CA 1
ATOM 719 C C . ALA B 1 25 ? -7.419 49.165 2.993 1.00 57.87 25 ALA B C 1
ATOM 720 O O . ALA B 1 25 ? -7.273 49.075 1.768 1.00 52.22 25 ALA B O 1
ATOM 722 N N . TYR B 1 26 ? -7.069 50.261 3.669 1.00 54.26 26 TYR B N 1
ATOM 723 C CA . TYR B 1 26 ? -6.483 51.388 2.950 1.00 58.80 26 TYR B CA 1
ATOM 724 C C . TYR B 1 26 ? -5.068 51.071 2.482 1.00 63.20 26 TYR B C 1
ATOM 725 O O . TYR B 1 26 ? -4.684 51.433 1.364 1.00 56.71 26 TYR B O 1
ATOM 734 N N . ALA B 1 27 ? -4.278 50.396 3.322 1.00 62.83 27 ALA B N 1
ATOM 735 C CA . ALA B 1 27 ? -2.905 50.072 2.947 1.00 62.37 27 ALA B CA 1
ATOM 736 C C . ALA B 1 27 ? -2.867 49.153 1.733 1.00 62.69 27 ALA B C 1
ATOM 737 O O . ALA B 1 27 ? -1.968 49.262 0.890 1.00 59.83 27 ALA B O 1
ATOM 739 N N . LEU B 1 28 ? -3.835 48.243 1.623 1.00 61.61 28 LEU B N 1
ATOM 740 C CA . LEU B 1 28 ? -3.885 47.343 0.479 1.00 59.46 28 LEU B CA 1
ATOM 741 C C . LEU B 1 28 ? -4.464 48.001 -0.767 1.00 63.40 28 LEU B C 1
ATOM 742 O O . LEU B 1 28 ? -4.300 47.463 -1.867 1.00 64.98 28 LEU B O 1
ATOM 747 N N . SER B 1 29 ? -5.125 49.146 -0.625 1.00 66.69 29 SER B N 1
ATOM 748 C CA . SER B 1 29 ? -5.789 49.770 -1.756 1.00 62.50 29 SER B CA 1
ATOM 749 C C . SER B 1 29 ? -4.814 50.632 -2.556 1.00 57.94 29 SER B C 1
ATOM 750 O O . SER B 1 29 ? -3.673 50.878 -2.156 1.00 56.16 29 SER B O 1
ATOM 753 N N . SER B 1 30 ? -5.290 51.092 -3.707 1.00 61.96 30 SER B N 1
ATOM 754 C CA . SER B 1 30 ? -4.510 51.929 -4.607 1.00 67.11 30 SER B CA 1
ATOM 755 C C . SER B 1 30 ? -5.484 52.665 -5.515 1.00 72.99 30 SER B C 1
ATOM 756 O O . SER B 1 30 ? -6.680 52.342 -5.542 1.00 74.00 30 SER B O 1
ATOM 759 N N . PRO B 1 31 ? -5.015 53.670 -6.260 1.00 73.48 31 PRO B N 1
ATOM 760 C CA . PRO B 1 31 ? -5.914 54.351 -7.207 1.00 67.33 31 PRO B CA 1
ATOM 761 C C . PRO B 1 31 ? -6.542 53.427 -8.240 1.00 67.18 31 PRO B C 1
ATOM 762 O O . PRO B 1 31 ? -7.571 53.791 -8.824 1.00 69.53 31 PRO B O 1
ATOM 766 N N . GLU B 1 32 ? -5.971 52.246 -8.480 1.00 62.26 32 GLU B N 1
ATOM 767 C CA . GLU B 1 32 ? -6.466 51.347 -9.514 1.00 73.44 32 GLU B CA 1
ATOM 768 C C . GLU B 1 32 ? -7.240 50.153 -8.969 1.00 64.57 32 GLU B C 1
ATOM 769 O O . GLU B 1 32 ? -7.866 49.435 -9.757 1.00 59.30 32 GLU B O 1
ATOM 775 N N . ARG B 1 33 ? -7.217 49.918 -7.659 1.00 67.92 33 ARG B N 1
ATOM 776 C CA . ARG B 1 33 ? -7.937 48.794 -7.073 1.00 67.99 33 ARG B CA 1
ATOM 777 C C . ARG B 1 33 ? -8.485 49.190 -5.710 1.00 57.22 33 ARG B C 1
ATOM 778 O O . ARG B 1 33 ? -7.750 49.708 -4.863 1.00 56.59 33 ARG B O 1
ATOM 786 N N . ALA B 1 34 ? -9.777 48.950 -5.510 1.00 63.97 34 ALA B N 1
ATOM 787 C CA . ALA B 1 34 ? -10.446 49.224 -4.247 1.00 61.12 34 ALA B CA 1
ATOM 788 C C . ALA B 1 34 ? -10.570 47.938 -3.442 1.00 57.82 34 ALA B C 1
ATOM 789 O O . ALA B 1 34 ? -10.905 46.882 -3.986 1.00 64.30 34 ALA B O 1
ATOM 791 N N . VAL B 1 35 ? -10.297 48.032 -2.143 1.00 52.09 35 VAL B N 1
ATOM 792 C CA . VAL B 1 35 ? -10.291 46.880 -1.249 1.00 52.65 35 VAL B CA 1
ATOM 793 C C . VAL B 1 35 ? -11.284 47.142 -0.127 1.00 55.45 35 VAL B C 1
ATOM 794 O O . VAL B 1 35 ? -11.135 48.112 0.628 1.00 64.81 35 VAL B O 1
ATOM 798 N N . SER B 1 36 ? -12.291 46.282 -0.016 1.00 51.48 36 SER B N 1
ATOM 799 C CA . SER B 1 36 ? -13.284 46.395 1.039 1.00 58.87 36 SER B CA 1
ATOM 800 C C . SER B 1 36 ? -12.839 45.614 2.272 1.00 58.20 36 SER B C 1
ATOM 801 O O . SER B 1 36 ? -11.904 44.812 2.230 1.00 61.69 36 SER B O 1
ATOM 804 N N . LYS B 1 37 ? -13.533 45.858 3.386 1.00 52.99 37 LYS B N 1
ATOM 805 C CA . LYS B 1 37 ? -13.205 45.159 4.624 1.00 54.77 37 LYS B CA 1
ATOM 806 C C . LYS B 1 37 ? -13.415 43.655 4.485 1.00 56.05 37 LYS B C 1
ATOM 807 O O . LYS B 1 37 ? -12.609 42.861 4.985 1.00 64.71 37 LYS B O 1
ATOM 813 N N . SER B 1 38 ? -14.488 43.245 3.802 1.00 54.09 38 SER B N 1
ATOM 814 C CA . SER B 1 38 ? -14.743 41.820 3.609 1.00 57.09 38 SER B CA 1
ATOM 815 C C . SER B 1 38 ? -13.601 41.157 2.851 1.00 58.48 38 SER B C 1
ATOM 816 O O . SER B 1 38 ? -13.177 40.045 3.193 1.00 60.73 38 SER B O 1
ATOM 819 N N . GLU B 1 39 ? -13.086 41.829 1.818 1.00 52.16 39 GLU B N 1
ATOM 820 C CA . GLU B 1 39 ? -11.940 41.300 1.090 1.00 54.18 39 GLU B CA 1
ATOM 821 C C . GLU B 1 39 ? -10.707 41.210 1.980 1.00 55.80 39 GLU B C 1
ATOM 822 O O . GLU B 1 39 ? -9.898 40.289 1.823 1.00 58.93 39 GLU B O 1
ATOM 828 N N . VAL B 1 40 ? -10.544 42.148 2.918 1.00 55.94 40 VAL B N 1
ATOM 829 C CA . VAL B 1 40 ? -9.436 42.058 3.864 1.00 53.80 40 VAL B CA 1
ATOM 830 C C . VAL B 1 40 ? -9.607 40.842 4.767 1.00 54.55 40 VAL B C 1
ATOM 831 O O . VAL B 1 40 ? -8.631 40.164 5.109 1.00 60.60 40 VAL B O 1
ATOM 835 N N . VAL B 1 41 ? -10.848 40.540 5.156 1.00 51.38 41 VAL B N 1
ATOM 836 C CA . VAL B 1 41 ? -11.103 39.371 5.995 1.00 52.96 41 VAL B CA 1
ATOM 837 C C . VAL B 1 41 ? -10.775 38.089 5.239 1.00 56.85 41 VAL B C 1
ATOM 838 O O . VAL B 1 41 ? -10.062 37.213 5.746 1.00 62.71 41 VAL B O 1
ATOM 842 N N . ARG B 1 42 ? -11.292 37.960 4.013 1.00 59.15 42 ARG B N 1
ATOM 843 C CA . ARG B 1 42 ? -11.014 36.769 3.214 1.00 54.62 42 ARG B CA 1
ATOM 844 C C . ARG B 1 42 ? -9.519 36.612 2.962 1.00 41.47 42 ARG B C 1
ATOM 845 O O . ARG B 1 42 ? -8.979 35.501 3.041 1.00 46.86 42 ARG B O 1
ATOM 853 N N . LEU B 1 43 ? -8.833 37.719 2.663 1.00 44.68 43 LEU B N 1
ATOM 854 C CA . LEU B 1 43 ? -7.390 37.665 2.452 1.00 45.55 43 LEU B CA 1
ATOM 855 C C . LEU B 1 43 ? -6.660 37.241 3.721 1.00 50.49 43 LEU B C 1
ATOM 856 O O . LEU B 1 43 ? -5.664 36.512 3.655 1.00 59.69 43 LEU B O 1
ATOM 861 N N . ALA B 1 44 ? -7.135 37.690 4.885 1.00 50.20 44 ALA B N 1
ATOM 862 C CA . ALA B 1 44 ? -6.512 37.283 6.140 1.00 58.35 44 ALA B CA 1
ATOM 863 C C . ALA B 1 44 ? -6.697 35.792 6.386 1.00 57.55 44 ALA B C 1
ATOM 864 O O . ALA B 1 44 ? -5.767 35.106 6.832 1.00 53.17 44 ALA B O 1
ATOM 866 N N . ILE B 1 45 ? -7.893 35.272 6.096 1.00 57.62 45 ILE B N 1
ATOM 867 C CA . ILE B 1 45 ? -8.136 33.838 6.234 1.00 52.04 45 ILE B CA 1
ATOM 868 C C . ILE B 1 45 ? -7.214 33.053 5.309 1.00 50.33 45 ILE B C 1
ATOM 869 O O . ILE B 1 45 ? -6.600 32.056 5.710 1.00 48.19 45 ILE B O 1
ATOM 874 N N . GLU B 1 46 ? -7.095 33.499 4.055 1.00 43.32 46 GLU B N 1
ATOM 875 C CA . GLU B 1 46 ? -6.239 32.796 3.103 1.00 51.27 46 GLU B CA 1
ATOM 876 C C . GLU B 1 46 ? -4.779 32.835 3.540 1.00 55.98 46 GLU B C 1
ATOM 877 O O . GLU B 1 46 ? -4.073 31.819 3.473 1.00 56.01 46 GLU B O 1
ATOM 883 N N . LYS B 1 47 ? -4.311 33.997 4.001 1.00 61.45 47 LYS B N 1
ATOM 884 C CA . LYS B 1 47 ? -2.919 34.129 4.420 1.00 58.95 47 LYS B CA 1
ATOM 885 C C . LYS B 1 47 ? -2.620 33.250 5.628 1.00 54.54 47 LYS B C 1
ATOM 886 O O . LYS B 1 47 ? -1.574 32.591 5.683 1.00 53.93 47 LYS B O 1
ATOM 892 N N . ILE B 1 48 ? -3.530 33.226 6.605 1.00 59.58 48 ILE B N 1
ATOM 893 C CA . ILE B 1 48 ? -3.336 32.374 7.775 1.00 60.36 48 ILE B CA 1
ATOM 894 C C . ILE B 1 48 ? -3.343 30.905 7.373 1.00 51.15 48 ILE B C 1
ATOM 895 O O . ILE B 1 48 ? -2.562 30.098 7.894 1.00 56.29 48 ILE B O 1
ATOM 900 N N . ALA B 1 49 ? -4.212 30.535 6.429 1.00 55.58 49 ALA B N 1
ATOM 901 C CA . ALA B 1 49 ? -4.239 29.154 5.958 1.00 52.98 49 ALA B CA 1
ATOM 902 C C . ALA B 1 49 ? -2.921 28.771 5.294 1.00 52.05 49 ALA B C 1
ATOM 903 O O . ALA B 1 49 ? -2.406 27.667 5.511 1.00 52.99 49 ALA B O 1
ATOM 905 N N . ARG B 1 50 ? -2.355 29.673 4.487 1.00 53.62 50 ARG B N 1
ATOM 906 C CA . ARG B 1 50 ? -1.070 29.386 3.855 1.00 58.59 50 ARG B CA 1
ATOM 907 C C . ARG B 1 50 ? 0.046 29.279 4.888 1.00 58.58 50 ARG B C 1
ATOM 908 O O . ARG B 1 50 ? 0.900 28.386 4.799 1.00 55.12 50 ARG B O 1
ATOM 916 N N . GLU B 1 51 ? 0.059 30.179 5.875 1.00 58.11 51 GLU B N 1
ATOM 917 C CA . GLU B 1 51 ? 1.094 30.124 6.902 1.00 59.98 51 GLU B CA 1
ATOM 918 C C . GLU B 1 51 ? 0.990 28.858 7.739 1.00 64.34 51 GLU B C 1
ATOM 919 O O . GLU B 1 51 ? 2.013 28.314 8.169 1.00 63.70 51 GLU B O 1
ATOM 925 N N . LEU B 1 52 ? -0.229 28.374 7.982 1.00 60.72 52 LEU B N 1
ATOM 926 C CA . LEU B 1 52 ? -0.382 27.105 8.683 1.00 64.81 52 LEU B CA 1
ATOM 927 C C . LEU B 1 52 ? -0.013 25.928 7.791 1.00 68.90 52 LEU B C 1
ATOM 928 O O . LEU B 1 52 ? 0.410 24.881 8.294 1.00 68.54 52 LEU B O 1
ATOM 933 N N . GLU B 1 53 ? -0.165 26.074 6.471 1.00 70.82 53 GLU B N 1
ATOM 934 C CA . GLU B 1 53 ? 0.379 25.070 5.564 1.00 68.39 53 GLU B CA 1
ATOM 935 C C . GLU B 1 53 ? 1.898 25.038 5.624 1.00 62.96 53 GLU B C 1
ATOM 936 O O . GLU B 1 53 ? 2.504 23.972 5.465 1.00 57.01 53 GLU B O 1
ATOM 942 N N . GLU B 1 54 ? 2.528 26.190 5.849 1.00 57.91 54 GLU B N 1
ATOM 943 C CA . GLU B 1 54 ? 3.978 26.277 5.936 1.00 61.01 54 GLU B CA 1
ATOM 944 C C . GLU B 1 54 ? 4.490 26.267 7.372 1.00 66.66 54 GLU B C 1
ATOM 945 O O . GLU B 1 54 ? 5.694 26.084 7.582 1.00 62.68 54 GLU B O 1
ATOM 951 N N . GLY B 1 55 ? 3.613 26.447 8.358 1.00 73.00 55 GLY B N 1
ATOM 952 C CA . GLY B 1 55 ? 4.014 26.401 9.752 1.00 75.40 55 GLY B CA 1
ATOM 953 C C . GLY B 1 55 ? 4.896 27.560 10.164 1.00 82.48 55 GLY B C 1
ATOM 954 O O . GLY B 1 55 ? 5.946 27.359 10.782 1.00 85.60 55 GLY B O 1
ATOM 955 N N . LYS B 1 56 ? 4.477 28.778 9.835 1.00 81.01 56 LYS B N 1
ATOM 956 C CA . LYS B 1 56 ? 5.249 29.980 10.108 1.00 83.95 56 LYS B CA 1
ATOM 957 C C . LYS B 1 56 ? 4.576 30.825 11.183 1.00 93.04 56 LYS B C 1
ATOM 958 O O . LYS B 1 56 ? 3.356 30.769 11.372 1.00 87.53 56 LYS B O 1
ATOM 964 N N . ALA B 1 57 ? 5.399 31.609 11.885 1.00 95.27 57 ALA B N 1
ATOM 965 C CA . ALA B 1 57 ? 4.952 32.581 12.887 1.00 104.63 57 ALA B CA 1
ATOM 966 C C . ALA B 1 57 ? 4.074 31.951 13.966 1.00 100.74 57 ALA B C 1
ATOM 967 O O . ALA B 1 57 ? 3.144 32.586 14.469 1.00 100.85 57 ALA B O 1
ATOM 969 N N . LYS B 1 58 ? 4.361 30.704 14.348 1.00 108.54 58 LYS B N 1
ATOM 970 C CA . LYS B 1 58 ? 3.556 30.061 15.384 1.00 105.21 58 LYS B CA 1
ATOM 971 C C . LYS B 1 58 ? 3.794 30.704 16.746 1.00 107.24 58 LYS B C 1
ATOM 972 O O . LYS B 1 58 ? 2.863 30.824 17.554 1.00 105.58 58 LYS B O 1
ATOM 978 N N . GLU B 1 59 ? 5.032 31.130 17.013 1.00 105.43 59 GLU B N 1
ATOM 979 C CA . GLU B 1 59 ? 5.314 31.900 18.220 1.00 107.24 59 GLU B CA 1
ATOM 980 C C . GLU B 1 59 ? 4.506 33.191 18.245 1.00 115.02 59 GLU B C 1
ATOM 981 O O . GLU B 1 59 ? 4.057 33.633 19.310 1.00 126.04 59 GLU B O 1
ATOM 987 N N . GLU B 1 60 ? 4.306 33.806 17.077 1.00 116.27 60 GLU B N 1
ATOM 988 C CA . GLU B 1 60 ? 3.528 35.036 16.996 1.00 107.82 60 GLU B CA 1
ATOM 989 C C . GLU B 1 60 ? 2.030 34.755 16.969 1.00 97.20 60 GLU B C 1
ATOM 990 O O . GLU B 1 60 ? 1.247 35.544 17.511 1.00 93.26 60 GLU B O 1
ATOM 996 N N . LEU B 1 61 ? 1.616 33.650 16.343 1.00 104.03 61 LEU B N 1
ATOM 997 C CA . LEU B 1 61 ? 0.207 33.266 16.365 1.00 95.78 61 LEU B CA 1
ATOM 998 C C . LEU B 1 61 ? -0.265 33.008 17.790 1.00 94.77 61 LEU B C 1
ATOM 999 O O . LEU B 1 61 ? -1.281 33.556 18.231 1.00 89.47 61 LEU B O 1
ATOM 1004 N N . GLU B 1 62 ? 0.469 32.173 18.530 1.00 91.05 62 GLU B N 1
ATOM 1005 C CA . GLU B 1 62 ? 0.102 31.899 19.914 1.00 93.09 62 GLU B CA 1
ATOM 1006 C C . GLU B 1 62 ? 0.393 33.089 20.816 1.00 91.19 62 GLU B C 1
ATOM 1007 O O . GLU B 1 62 ? -0.288 33.276 21.831 1.00 90.01 62 GLU B O 1
ATOM 1013 N N . ALA B 1 63 ? 1.400 33.896 20.470 1.00 97.19 63 ALA B N 1
ATOM 1014 C CA . ALA B 1 63 ? 1.679 35.098 21.248 1.00 95.61 63 ALA B CA 1
ATOM 1015 C C . ALA B 1 63 ? 0.508 36.069 21.188 1.00 98.15 63 ALA B C 1
ATOM 1016 O O . ALA B 1 63 ? 0.118 36.651 22.206 1.00 99.29 63 ALA B O 1
ATOM 1018 N N . LEU B 1 64 ? -0.069 36.253 20.000 1.00 94.58 64 LEU B N 1
ATOM 1019 C CA . LEU B 1 64 ? -1.221 37.134 19.859 1.00 94.32 64 LEU B CA 1
ATOM 1020 C C . LEU B 1 64 ? -2.504 36.473 20.349 1.00 92.61 64 LEU B C 1
ATOM 1021 O O . LEU B 1 64 ? -3.420 37.167 20.805 1.00 99.35 64 LEU B O 1
ATOM 1026 N N . LEU B 1 65 ? -2.586 35.144 20.265 1.00 98.46 65 LEU B N 1
ATOM 1027 C CA . LEU B 1 65 ? -3.753 34.444 20.790 1.00 92.31 65 LEU B CA 1
ATOM 1028 C C . LEU B 1 65 ? -3.771 34.479 22.312 1.00 96.38 65 LEU B C 1
ATOM 1029 O O . LEU B 1 65 ? -4.824 34.698 22.921 1.00 98.40 65 LEU B O 1
ATOM 1034 N N . LYS B 1 66 ? -2.615 34.269 22.945 1.00 94.17 66 LYS B N 1
ATOM 1035 C CA . LYS B 1 66 ? -2.526 34.416 24.393 1.00 97.99 66 LYS B CA 1
ATOM 1036 C C . LYS B 1 66 ? -2.611 35.873 24.826 1.00 103.30 66 LYS B C 1
ATOM 1037 O O . LYS B 1 66 ? -2.843 36.144 26.008 1.00 106.71 66 LYS B O 1
ATOM 1039 N N . HIS B 1 67 ? -2.437 36.813 23.896 1.00 100.11 67 HIS B N 1
ATOM 1040 C CA . HIS B 1 67 ? -2.515 38.237 24.197 1.00 102.71 67 HIS B CA 1
ATOM 1041 C C . HIS B 1 67 ? -3.944 38.716 24.433 1.00 100.35 67 HIS B C 1
ATOM 1042 O O . HIS B 1 67 ? -4.142 39.913 24.666 1.00 103.64 67 HIS B O 1
ATOM 1049 N N . LEU B 1 68 ? -4.934 37.828 24.386 1.00 102.55 68 LEU B N 1
ATOM 1050 C CA . LEU B 1 68 ? -6.325 38.222 24.594 1.00 104.43 68 LEU B CA 1
ATOM 1051 C C . LEU B 1 68 ? -6.550 38.662 26.037 1.00 106.83 68 LEU B C 1
ATOM 1052 O O . LEU B 1 68 ? -5.859 38.210 26.950 1.00 106.37 68 LEU B O 1
ATOM 1057 N N . LYS C 1 6 ? 33.484 30.612 38.943 1.00 83.38 6 LYS C N 1
ATOM 1058 C CA . LYS C 1 6 ? 33.753 32.031 38.750 1.00 84.37 6 LYS C CA 1
ATOM 1059 C C . LYS C 1 6 ? 34.007 32.348 37.278 1.00 94.55 6 LYS C C 1
ATOM 1060 O O . LYS C 1 6 ? 35.098 32.783 36.908 1.00 103.01 6 LYS C O 1
ATOM 1062 N N . LYS C 1 7 ? 32.992 32.130 36.442 1.00 90.01 7 LYS C N 1
ATOM 1063 C CA . LYS C 1 7 ? 33.121 32.350 35.002 1.00 88.68 7 LYS C CA 1
ATOM 1064 C C . LYS C 1 7 ? 31.733 32.509 34.404 1.00 89.03 7 LYS C C 1
ATOM 1065 O O . LYS C 1 7 ? 30.916 31.586 34.487 1.00 87.01 7 LYS C O 1
ATOM 1067 N N . ARG C 1 8 ? 31.469 33.667 33.804 1.00 93.12 8 ARG C N 1
ATOM 1068 C CA . ARG C 1 8 ? 30.190 33.921 33.152 1.00 88.89 8 ARG C CA 1
ATOM 1069 C C . ARG C 1 8 ? 30.187 33.269 31.774 1.00 83.77 8 ARG C C 1
ATOM 1070 O O . ARG C 1 8 ? 31.050 33.562 30.940 1.00 86.11 8 ARG C O 1
ATOM 1072 N N . LEU C 1 9 ? 29.219 32.391 31.536 1.00 81.87 9 LEU C N 1
ATOM 1073 C CA . LEU C 1 9 ? 29.133 31.621 30.303 1.00 82.80 9 LEU C CA 1
ATOM 1074 C C . LEU C 1 9 ? 27.965 32.122 29.465 1.00 84.00 9 LEU C C 1
ATOM 1075 O O . LEU C 1 9 ? 26.836 32.214 29.959 1.00 84.44 9 LEU C O 1
ATOM 1080 N N . GLN C 1 10 ? 28.239 32.442 28.202 1.00 81.28 10 GLN C N 1
ATOM 1081 C CA . GLN C 1 10 ? 27.237 32.946 27.270 1.00 82.22 10 GLN C CA 1
ATOM 1082 C C . GLN C 1 10 ? 27.056 31.933 26.149 1.00 79.91 10 GLN C C 1
ATOM 1083 O O . GLN C 1 10 ? 28.000 31.654 25.402 1.00 84.58 10 GLN C O 1
ATOM 1089 N N . VAL C 1 11 ? 25.848 31.382 26.036 1.00 81.06 11 VAL C N 1
ATOM 1090 C CA . VAL C 1 11 ? 25.527 30.381 25.023 1.00 77.16 11 VAL C CA 1
ATOM 1091 C C . VAL C 1 11 ? 24.146 30.686 24.457 1.00 76.92 11 VAL C C 1
ATOM 1092 O O . VAL C 1 11 ? 23.196 30.911 25.214 1.00 73.43 11 VAL C O 1
ATOM 1096 N N . VAL C 1 12 ? 24.038 30.703 23.132 1.00 80.05 12 VAL C N 1
ATOM 1097 C CA . VAL C 1 12 ? 22.760 30.872 22.448 1.00 79.62 12 VAL C CA 1
ATOM 1098 C C . VAL C 1 12 ? 22.162 29.496 22.188 1.00 73.18 12 VAL C C 1
ATOM 1099 O O . VAL C 1 12 ? 22.824 28.620 21.618 1.00 70.90 12 VAL C O 1
ATOM 1103 N N . ILE C 1 13 ? 20.913 29.298 22.609 1.00 76.20 13 ILE C N 1
ATOM 1104 C CA . ILE C 1 13 ? 20.242 28.015 22.455 1.00 76.90 13 ILE C CA 1
ATOM 1105 C C . ILE C 1 13 ? 18.924 28.213 21.714 1.00 83.16 13 ILE C C 1
ATOM 1106 O O . ILE C 1 13 ? 18.332 29.296 21.718 1.00 87.12 13 ILE C O 1
ATOM 1111 N N . SER C 1 14 ? 18.471 27.141 21.069 1.00 76.91 14 SER C N 1
ATOM 1112 C CA . SER C 1 14 ? 17.192 27.135 20.375 1.00 83.78 14 SER C CA 1
ATOM 1113 C C . SER C 1 14 ? 16.044 26.958 21.365 1.00 87.02 14 SER C C 1
ATOM 1114 O O . SER C 1 14 ? 16.238 26.567 22.519 1.00 90.26 14 SER C O 1
ATOM 1117 N N . GLU C 1 15 ? 14.827 27.254 20.897 1.00 80.41 15 GLU C N 1
ATOM 1118 C CA . GLU C 1 15 ? 13.662 27.092 21.761 1.00 84.47 15 GLU C CA 1
ATOM 1119 C C . GLU C 1 15 ? 13.356 25.622 22.032 1.00 80.16 15 GLU C C 1
ATOM 1120 O O . GLU C 1 15 ? 12.812 25.295 23.092 1.00 80.94 15 GLU C O 1
ATOM 1126 N N . GLU C 1 16 ? 13.683 24.723 21.096 1.00 88.67 16 GLU C N 1
ATOM 1127 C CA . GLU C 1 16 ? 13.567 23.298 21.392 1.00 83.57 16 GLU C CA 1
ATOM 1128 C C . GLU C 1 16 ? 14.529 22.905 22.503 1.00 70.44 16 GLU C C 1
ATOM 1129 O O . GLU C 1 16 ? 14.179 22.133 23.404 1.00 69.33 16 GLU C O 1
ATOM 1135 N N . GLN C 1 17 ? 15.751 23.436 22.450 1.00 69.83 17 GLN C N 1
ATOM 1136 C CA . GLN C 1 17 ? 16.748 23.144 23.470 1.00 74.67 17 GLN C CA 1
ATOM 1137 C C . GLN C 1 17 ? 16.397 23.814 24.792 1.00 68.32 17 GLN C C 1
ATOM 1138 O O . GLN C 1 17 ? 16.700 23.274 25.863 1.00 59.30 17 GLN C O 1
ATOM 1144 N N . ASP C 1 18 ? 15.749 24.981 24.736 1.00 68.11 18 ASP C N 1
ATOM 1145 C CA . ASP C 1 18 ? 15.251 25.616 25.951 1.00 71.07 18 ASP C CA 1
ATOM 1146 C C . ASP C 1 18 ? 14.132 24.796 26.580 1.00 70.31 18 ASP C C 1
ATOM 1147 O O . ASP C 1 18 ? 14.057 24.676 27.808 1.00 80.75 18 ASP C O 1
ATOM 1152 N N . ALA C 1 19 ? 13.244 24.240 25.753 1.00 69.75 19 ALA C N 1
ATOM 1153 C CA . ALA C 1 19 ? 12.187 23.379 26.272 1.00 68.59 19 ALA C CA 1
ATOM 1154 C C . ALA C 1 19 ? 12.762 22.109 26.883 1.00 67.18 19 ALA C C 1
ATOM 1155 O O . ALA C 1 19 ? 12.310 21.664 27.945 1.00 65.72 19 ALA C O 1
ATOM 1157 N N . LEU C 1 20 ? 13.758 21.507 26.225 1.00 61.43 20 LEU C N 1
ATOM 1158 C CA . LEU C 1 20 ? 14.437 20.358 26.817 1.00 64.67 20 LEU C CA 1
ATOM 1159 C C . LEU C 1 20 ? 15.097 20.734 28.137 1.00 66.85 20 LEU C C 1
ATOM 1160 O O . LEU C 1 20 ? 15.109 19.939 29.085 1.00 64.73 20 LEU C O 1
ATOM 1165 N N . LEU C 1 21 ? 15.646 21.948 28.216 1.00 61.70 21 LEU C N 1
ATOM 1166 C CA . LEU C 1 21 ? 16.251 22.415 29.458 1.00 65.67 21 LEU C CA 1
ATOM 1167 C C . LEU C 1 21 ? 15.209 22.549 30.562 1.00 70.96 21 LEU C C 1
ATOM 1168 O O . LEU C 1 21 ? 15.459 22.170 31.712 1.00 68.40 21 LEU C O 1
ATOM 1173 N N . THR C 1 22 ? 14.036 23.096 30.231 1.00 69.58 22 THR C N 1
ATOM 1174 C CA . THR C 1 22 ? 12.962 23.217 31.213 1.00 63.15 22 THR C CA 1
ATOM 1175 C C . THR C 1 22 ? 12.498 21.846 31.692 1.00 69.41 22 THR C C 1
ATOM 1176 O O . THR C 1 22 ? 12.402 21.594 32.902 1.00 77.94 22 THR C O 1
ATOM 1180 N N . ARG C 1 23 ? 12.207 20.944 30.750 1.00 68.34 23 ARG C N 1
ATOM 1181 C CA . ARG C 1 23 ? 11.751 19.605 31.112 1.00 66.23 23 ARG C CA 1
ATOM 1182 C C . ARG C 1 23 ? 12.778 18.887 31.975 1.00 56.81 23 ARG C C 1
ATOM 1183 O O . ARG C 1 23 ? 12.418 18.190 32.930 1.00 58.48 23 ARG C O 1
ATOM 1191 N N . ALA C 1 24 ? 14.063 19.036 31.646 1.00 63.05 24 ALA C N 1
ATOM 1192 C CA . ALA C 1 24 ? 15.105 18.426 32.464 1.00 58.97 24 ALA C CA 1
ATOM 1193 C C . ALA C 1 24 ? 15.150 19.051 33.852 1.00 61.38 24 ALA C C 1
ATOM 1194 O O . ALA C 1 24 ? 15.335 18.346 34.852 1.00 55.44 24 ALA C O 1
ATOM 1196 N N . ALA C 1 25 ? 14.985 20.374 33.930 1.00 58.94 25 ALA C N 1
ATOM 1197 C CA . ALA C 1 25 ? 14.984 21.052 35.222 1.00 57.09 25 ALA C CA 1
ATOM 1198 C C . ALA C 1 25 ? 13.871 20.525 36.120 1.00 63.87 25 ALA C C 1
ATOM 1199 O O . ALA C 1 25 ? 14.102 20.211 37.293 1.00 59.22 25 ALA C O 1
ATOM 1201 N N . TYR C 1 26 ? 12.653 20.411 35.582 1.00 62.86 26 TYR C N 1
ATOM 1202 C CA . TYR C 1 26 ? 11.551 19.907 36.398 1.00 64.97 26 TYR C CA 1
ATOM 1203 C C . TYR C 1 26 ? 11.733 18.431 36.731 1.00 67.87 26 TYR C C 1
ATOM 1204 O O . TYR C 1 26 ? 11.461 18.008 37.862 1.00 69.58 26 TYR C O 1
ATOM 1213 N N . ALA C 1 27 ? 12.180 17.632 35.760 1.00 68.64 27 ALA C N 1
ATOM 1214 C CA . ALA C 1 27 ? 12.349 16.202 35.997 1.00 65.96 27 ALA C CA 1
ATOM 1215 C C . ALA C 1 27 ? 13.387 15.937 37.079 1.00 60.00 27 ALA C C 1
ATOM 1216 O O . ALA C 1 27 ? 13.225 15.023 37.896 1.00 60.15 27 ALA C O 1
ATOM 1218 N N . LEU C 1 28 ? 14.460 16.728 37.104 1.00 63.42 28 LEU C N 1
ATOM 1219 C CA . LEU C 1 28 ? 15.501 16.548 38.106 1.00 63.24 28 LEU C CA 1
ATOM 1220 C C . LEU C 1 28 ? 15.137 17.158 39.453 1.00 64.50 28 LEU C C 1
ATOM 1221 O O . LEU C 1 28 ? 15.755 16.808 40.464 1.00 55.47 28 LEU C O 1
ATOM 1226 N N . SER C 1 29 ? 14.157 18.055 39.491 1.00 66.26 29 SER C N 1
ATOM 1227 C CA . SER C 1 29 ? 13.788 18.717 40.730 1.00 66.32 29 SER C CA 1
ATOM 1228 C C . SER C 1 29 ? 12.869 17.830 41.569 1.00 70.74 29 SER C C 1
ATOM 1229 O O . SER C 1 29 ? 12.327 16.823 41.105 1.00 75.14 29 SER C O 1
ATOM 1232 N N . SER C 1 30 ? 12.697 18.226 42.824 1.00 70.13 30 SER C N 1
ATOM 1233 C CA . SER C 1 30 ? 11.836 17.531 43.769 1.00 71.91 30 SER C CA 1
ATOM 1234 C C . SER C 1 30 ? 11.350 18.546 44.788 1.00 67.00 30 SER C C 1
ATOM 1235 O O . SER C 1 30 ? 11.925 19.636 44.903 1.00 55.29 30 SER C O 1
ATOM 1238 N N . PRO C 1 31 ? 10.289 18.232 45.540 1.00 66.46 31 PRO C N 1
ATOM 1239 C CA . PRO C 1 31 ? 9.841 19.173 46.579 1.00 64.77 31 PRO C CA 1
ATOM 1240 C C . PRO C 1 31 ? 10.918 19.535 47.588 1.00 58.63 31 PRO C C 1
ATOM 1241 O O . PRO C 1 31 ? 10.860 20.625 48.168 1.00 56.38 31 PRO C O 1
ATOM 1245 N N . GLU C 1 32 ? 11.900 18.664 47.819 1.00 49.16 32 GLU C N 1
ATOM 1246 C CA . GLU C 1 32 ? 12.948 18.949 48.791 1.00 56.22 32 GLU C CA 1
ATOM 1247 C C . GLU C 1 32 ? 14.256 19.427 48.172 1.00 62.73 32 GLU C C 1
ATOM 1248 O O . GLU C 1 32 ? 15.107 19.947 48.902 1.00 68.71 32 GLU C O 1
ATOM 1254 N N . ARG C 1 33 ? 14.450 19.265 46.865 1.00 68.95 33 ARG C N 1
ATOM 1255 C CA . ARG C 1 33 ? 15.680 19.713 46.219 1.00 68.49 33 ARG C CA 1
ATOM 1256 C C . ARG C 1 33 ? 15.328 20.342 44.883 1.00 66.88 33 ARG C C 1
ATOM 1257 O O . ARG C 1 33 ? 14.721 19.692 44.026 1.00 63.67 33 ARG C O 1
ATOM 1265 N N . ALA C 1 34 ? 15.715 21.602 44.710 1.00 67.91 34 ALA C N 1
ATOM 1266 C CA . ALA C 1 34 ? 15.451 22.355 43.495 1.00 68.02 34 ALA C CA 1
ATOM 1267 C C . ALA C 1 34 ? 16.660 22.306 42.573 1.00 64.44 34 ALA C C 1
ATOM 1268 O O . ALA C 1 34 ? 17.801 22.463 43.017 1.00 61.07 34 ALA C O 1
ATOM 1270 N N . VAL C 1 35 ? 16.403 22.081 41.288 1.00 59.70 35 VAL C N 1
ATOM 1271 C CA . VAL C 1 35 ? 17.442 22.040 40.268 1.00 63.49 35 VAL C CA 1
ATOM 1272 C C . VAL C 1 35 ? 17.079 23.078 39.215 1.00 57.59 35 VAL C C 1
ATOM 1273 O O . VAL C 1 35 ? 16.119 22.893 38.454 1.00 56.20 35 VAL C O 1
ATOM 1277 N N . SER C 1 36 ? 17.845 24.162 39.164 1.00 49.41 36 SER C N 1
ATOM 1278 C CA . SER C 1 36 ? 17.600 25.226 38.207 1.00 62.54 36 SER C CA 1
ATOM 1279 C C . SER C 1 36 ? 18.171 24.852 36.841 1.00 56.27 36 SER C C 1
ATOM 1280 O O . SER C 1 36 ? 18.898 23.868 36.689 1.00 54.07 36 SER C O 1
ATOM 1283 N N . LYS C 1 37 ? 17.827 25.658 35.833 1.00 60.65 37 LYS C N 1
ATOM 1284 C CA . LYS C 1 37 ? 18.341 25.409 34.490 1.00 55.07 37 LYS C CA 1
ATOM 1285 C C . LYS C 1 37 ? 19.858 25.526 34.450 1.00 51.09 37 LYS C C 1
ATOM 1286 O O . LYS C 1 37 ? 20.528 24.758 33.750 1.00 48.13 37 LYS C O 1
ATOM 1292 N N . SER C 1 38 ? 20.419 26.481 35.197 1.00 46.54 38 SER C N 1
ATOM 1293 C CA . SER C 1 38 ? 21.871 26.614 35.256 1.00 55.51 38 SER C CA 1
ATOM 1294 C C . SER C 1 38 ? 22.513 25.365 35.847 1.00 66.38 38 SER C C 1
ATOM 1295 O O . SER C 1 38 ? 23.531 24.880 35.338 1.00 70.35 38 SER C O 1
ATOM 1298 N N . GLU C 1 39 ? 21.932 24.831 36.925 1.00 68.87 39 GLU C N 1
ATOM 1299 C CA . GLU C 1 39 ? 22.441 23.589 37.497 1.00 62.29 39 GLU C CA 1
ATOM 1300 C C . GLU C 1 39 ? 22.296 22.422 36.529 1.00 48.82 39 GLU C C 1
ATOM 1301 O O . GLU C 1 39 ? 23.135 21.516 36.524 1.00 53.80 39 GLU C O 1
ATOM 1307 N N . VAL C 1 40 ? 21.239 22.416 35.712 1.00 49.36 40 VAL C N 1
ATOM 1308 C CA . VAL C 1 40 ? 21.116 21.392 34.678 1.00 58.53 40 VAL C CA 1
ATOM 1309 C C . VAL C 1 40 ? 22.223 21.545 33.642 1.00 59.07 40 VAL C C 1
ATOM 1310 O O . VAL C 1 40 ? 22.743 20.552 33.118 1.00 57.03 40 VAL C O 1
ATOM 1314 N N . VAL C 1 41 ? 22.608 22.786 33.335 1.00 58.12 41 VAL C N 1
ATOM 1315 C CA . VAL C 1 41 ? 23.685 23.015 32.376 1.00 62.75 41 VAL C CA 1
ATOM 1316 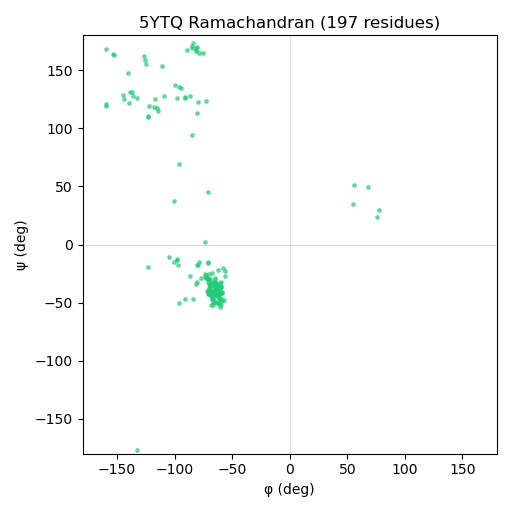C C . VAL C 1 41 ? 25.012 22.524 32.940 1.00 60.84 41 VAL C C 1
ATOM 1317 O O . VAL C 1 41 ? 25.780 21.837 32.256 1.00 57.66 41 VAL C O 1
ATOM 1321 N N . ARG C 1 42 ? 25.301 22.869 34.197 1.00 59.17 42 ARG C N 1
ATOM 1322 C CA . ARG C 1 42 ? 26.532 22.406 34.832 1.00 65.37 42 ARG C CA 1
ATOM 1323 C C . ARG C 1 42 ? 26.569 20.884 34.910 1.00 63.49 42 ARG C C 1
ATOM 1324 O O . ARG C 1 42 ? 27.583 20.253 34.580 1.00 69.33 42 ARG C O 1
ATOM 1332 N N . LEU C 1 43 ? 25.461 20.276 35.343 1.00 62.57 43 LEU C N 1
ATOM 1333 C CA . LEU C 1 43 ? 25.385 18.821 35.428 1.00 67.01 43 LEU C CA 1
ATOM 1334 C C . LEU C 1 43 ? 25.572 18.177 34.061 1.00 56.37 43 LEU C C 1
ATOM 1335 O O . LEU C 1 43 ? 26.192 17.114 33.946 1.00 55.50 43 LEU C O 1
ATOM 1340 N N . ALA C 1 44 ? 25.036 18.804 33.013 1.00 58.30 44 ALA C N 1
ATOM 1341 C CA . ALA C 1 44 ? 25.223 18.281 31.665 1.00 61.48 44 ALA C CA 1
ATOM 1342 C C . ALA C 1 44 ? 26.682 18.377 31.237 1.00 59.92 44 ALA C C 1
ATOM 1343 O O . ALA C 1 44 ? 27.216 17.449 30.615 1.00 53.02 44 ALA C O 1
ATOM 1345 N N . ILE C 1 45 ? 27.342 19.490 31.565 1.00 59.95 45 ILE C N 1
ATOM 1346 C CA . ILE C 1 45 ? 28.758 19.649 31.240 1.00 58.13 45 ILE C CA 1
ATOM 1347 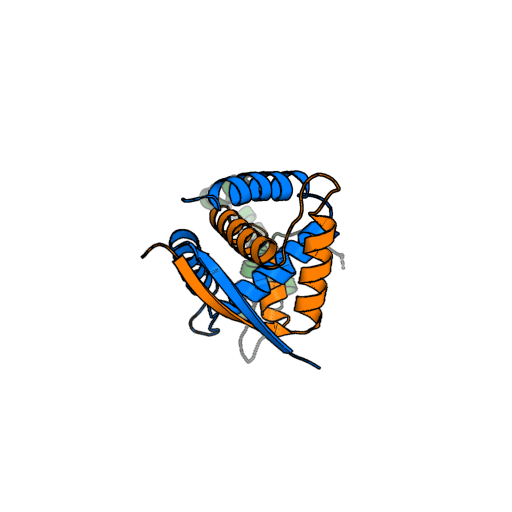C C . ILE C 1 45 ? 29.581 18.556 31.908 1.00 63.95 45 ILE C C 1
ATOM 1348 O O . ILE C 1 45 ? 30.371 17.860 31.257 1.00 64.39 45 ILE C O 1
ATOM 1353 N N . GLU C 1 46 ? 29.413 18.392 33.223 1.00 61.27 46 GLU C N 1
ATOM 1354 C CA . GLU C 1 46 ? 30.186 17.383 33.940 1.00 60.01 46 GLU C CA 1
ATOM 1355 C C . GLU C 1 46 ? 29.848 15.976 33.459 1.00 56.54 46 GLU C C 1
ATOM 1356 O O . GLU C 1 46 ? 30.725 15.107 33.394 1.00 51.78 46 GLU C O 1
ATOM 1362 N N . LYS C 1 47 ? 28.581 15.732 33.118 1.00 58.84 47 LYS C N 1
ATOM 1363 C CA . LYS C 1 47 ? 28.176 14.406 32.657 1.00 63.90 47 LYS C CA 1
ATOM 1364 C C . LYS C 1 47 ? 28.821 14.060 31.319 1.00 73.25 47 LYS C C 1
ATOM 1365 O O . LYS C 1 47 ? 29.399 12.978 31.159 1.00 77.86 47 LYS C O 1
ATOM 1371 N N . ILE C 1 48 ? 28.735 14.969 30.343 1.00 71.26 48 ILE C N 1
ATOM 1372 C CA . ILE C 1 48 ? 29.312 14.683 29.033 1.00 64.28 48 ILE C CA 1
ATOM 1373 C C . ILE C 1 48 ? 30.833 14.643 29.118 1.00 67.99 48 ILE C C 1
ATOM 1374 O O . ILE C 1 48 ? 31.484 13.870 28.401 1.00 71.48 48 ILE C O 1
ATOM 1379 N N . ALA C 1 49 ? 31.424 15.456 29.998 1.00 67.96 49 ALA C N 1
ATOM 1380 C CA . ALA C 1 49 ? 32.865 15.389 30.207 1.00 62.46 49 ALA C CA 1
ATOM 1381 C C . ALA C 1 49 ? 33.271 14.038 30.780 1.00 77.05 49 ALA C C 1
ATOM 1382 O O . ALA C 1 49 ? 34.291 13.470 30.378 1.00 80.88 49 ALA C O 1
ATOM 1384 N N . ARG C 1 50 ? 32.494 13.517 31.735 1.00 81.25 50 ARG C N 1
ATOM 1385 C CA . ARG C 1 50 ? 32.775 12.188 32.272 1.00 82.58 50 ARG C CA 1
ATOM 1386 C C . ARG C 1 50 ? 32.620 11.117 31.197 1.00 76.52 50 ARG C C 1
ATOM 1387 O O . ARG C 1 50 ? 33.410 10.165 31.139 1.00 80.33 50 ARG C O 1
ATOM 1395 N N . GLU C 1 51 ? 31.605 11.253 30.337 1.00 75.07 51 GLU C N 1
ATOM 1396 C CA . GLU C 1 51 ? 31.434 10.297 29.247 1.00 79.83 51 GLU C CA 1
ATOM 1397 C C . GLU C 1 51 ? 32.630 10.323 28.306 1.00 88.38 51 GLU C C 1
ATOM 1398 O O . GLU C 1 51 ? 33.039 9.282 27.779 1.00 89.50 51 GLU C O 1
ATOM 1404 N N . LEU C 1 52 ? 33.203 11.507 28.079 1.00 85.15 52 LEU C N 1
ATOM 1405 C CA . LEU C 1 52 ? 34.421 11.588 27.280 1.00 84.29 52 LEU C CA 1
ATOM 1406 C C . LEU C 1 52 ? 35.621 11.048 28.045 1.00 86.08 52 LEU C C 1
ATOM 1407 O O . LEU C 1 52 ? 36.598 10.598 27.435 1.00 83.02 52 LEU C O 1
ATOM 1412 N N . GLU C 1 53 ? 35.569 11.099 29.377 1.00 84.99 53 GLU C N 1
ATOM 1413 C CA . GLU C 1 53 ? 36.638 10.532 30.189 1.00 91.12 53 GLU C CA 1
ATOM 1414 C C . GLU C 1 53 ? 36.673 9.012 30.072 1.00 91.66 53 GLU C C 1
ATOM 1415 O O . GLU C 1 53 ? 37.742 8.420 29.887 1.00 90.02 53 GLU C O 1
ATOM 1421 N N . GLU C 1 54 ? 35.511 8.361 30.180 1.00 93.71 54 GLU C N 1
ATOM 1422 C CA . GLU C 1 54 ? 35.459 6.908 30.031 1.00 98.93 54 GLU C CA 1
ATOM 1423 C C . GLU C 1 54 ? 35.466 6.455 28.578 1.00 100.17 54 GLU C C 1
ATOM 1424 O O . GLU C 1 54 ? 35.994 5.378 28.279 1.00 96.57 54 GLU C O 1
ATOM 1430 N N . GLY C 1 55 ? 34.889 7.238 27.668 1.00 92.89 55 GLY C N 1
ATOM 1431 C CA . GLY C 1 55 ? 34.904 6.849 26.273 1.00 106.50 55 GLY C CA 1
ATOM 1432 C C . GLY C 1 55 ? 33.898 5.781 25.910 1.00 116.01 55 GLY C C 1
ATOM 1433 O O . GLY C 1 55 ? 34.146 4.992 24.993 1.00 119.21 55 GLY C O 1
ATOM 1434 N N . LYS C 1 56 ? 32.761 5.730 26.606 1.00 121.07 56 LYS C N 1
ATOM 1435 C CA . LYS C 1 56 ? 31.764 4.686 26.397 1.00 116.19 56 LYS C CA 1
ATOM 1436 C C . LYS C 1 56 ? 30.722 5.069 25.350 1.00 107.77 56 LYS C C 1
ATOM 1437 O O . LYS C 1 56 ? 30.41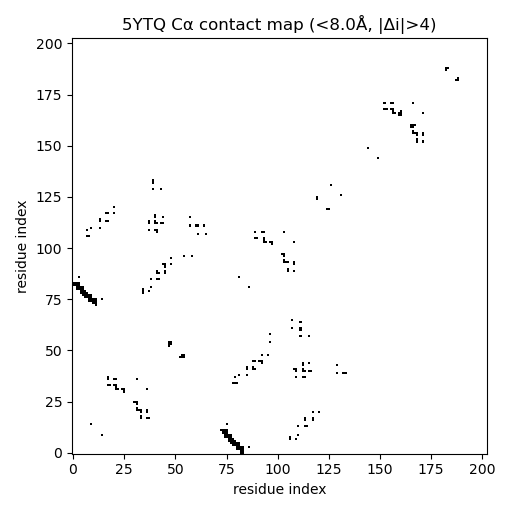3 4.268 24.462 1.00 110.37 56 LYS C O 1
ATOM 1439 N N . ALA C 1 57 ? 30.171 6.278 25.433 1.00 113.52 57 ALA C N 1
ATOM 1440 C CA . ALA C 1 57 ? 29.062 6.677 24.566 1.00 106.88 57 ALA C CA 1
ATOM 1441 C C . ALA C 1 57 ? 29.597 7.456 23.365 1.00 104.05 57 ALA C C 1
ATOM 1442 O O . ALA C 1 57 ? 29.387 8.660 23.206 1.00 101.40 57 ALA C O 1
ATOM 1444 N N . LYS C 1 58 ? 30.293 6.719 22.498 1.00 103.35 58 LYS C N 1
ATOM 1445 C CA . LYS C 1 58 ? 30.884 7.279 21.289 1.00 106.92 58 LYS C CA 1
ATOM 1446 C C . LYS C 1 58 ? 29.917 7.302 20.113 1.00 109.37 58 LYS C C 1
ATOM 1447 O O . LYS C 1 58 ? 30.059 8.147 19.220 1.00 104.66 58 LYS C O 1
ATOM 1449 N N . GLU C 1 59 ? 28.946 6.389 20.080 1.00 107.17 59 GLU C N 1
ATOM 1450 C CA . GLU C 1 59 ? 28.019 6.333 18.955 1.00 110.24 59 GLU C CA 1
ATOM 1451 C C . GLU C 1 59 ? 26.869 7.318 19.129 1.00 100.10 59 GLU C C 1
ATOM 1452 O O . GLU C 1 59 ? 26.525 8.056 18.197 1.00 99.86 59 GLU C O 1
ATOM 1458 N N . GLU C 1 60 ? 26.261 7.336 20.318 1.00 108.55 60 GLU C N 1
ATOM 1459 C CA . GLU C 1 60 ? 25.132 8.227 20.562 1.00 100.87 60 GLU C CA 1
ATOM 1460 C C . GLU C 1 60 ? 25.542 9.688 20.433 1.00 93.44 60 GLU C C 1
ATOM 1461 O O . GLU C 1 60 ? 24.798 10.502 19.872 1.00 87.62 60 GLU C O 1
ATOM 1463 N N . LEU C 1 61 ? 26.724 10.040 20.945 1.00 97.48 61 LEU C N 1
ATOM 1464 C CA . LEU C 1 61 ? 27.209 11.408 20.807 1.00 93.63 61 LEU C CA 1
ATOM 1465 C C . LEU C 1 61 ? 27.499 11.756 19.352 1.00 94.96 61 LEU C C 1
ATOM 1466 O O . LEU C 1 61 ? 27.323 12.910 18.945 1.00 95.03 61 LEU C O 1
ATOM 1471 N N . GLU C 1 62 ? 27.942 10.779 18.557 1.00 94.07 62 GLU C N 1
ATOM 1472 C CA . GLU C 1 62 ? 28.194 11.039 17.144 1.00 92.38 62 GLU C CA 1
ATOM 1473 C C . GLU C 1 62 ? 26.894 11.271 16.387 1.00 89.46 62 GLU C C 1
ATOM 1474 O O . GLU C 1 62 ? 26.804 12.189 15.563 1.00 92.44 62 GLU C O 1
ATOM 1476 N N . ALA C 1 63 ? 25.874 10.451 16.653 1.00 87.46 63 ALA C N 1
ATOM 1477 C CA . ALA C 1 63 ? 24.590 10.623 15.982 1.00 88.64 63 ALA C CA 1
ATOM 1478 C C . ALA C 1 63 ? 23.922 11.930 16.397 1.00 92.42 63 ALA C C 1
ATOM 1479 O O . ALA C 1 63 ? 23.516 12.731 15.544 1.00 91.82 63 ALA C O 1
ATOM 1481 N N . LEU C 1 64 ? 23.796 12.157 17.708 1.00 93.28 64 LEU C N 1
ATOM 1482 C CA . LEU C 1 64 ? 23.196 13.395 18.197 1.00 86.69 64 LEU C CA 1
ATOM 1483 C C . LEU C 1 64 ? 23.978 14.621 17.741 1.00 79.48 64 LEU C C 1
ATOM 1484 O O . LEU C 1 64 ? 23.389 15.685 17.520 1.00 78.27 64 LEU C O 1
ATOM 1489 N N . LEU C 1 65 ? 25.302 14.499 17.606 1.00 77.90 65 LEU C N 1
ATOM 1490 C CA . LEU C 1 65 ? 26.098 15.616 17.106 1.00 74.51 65 LEU C CA 1
ATOM 1491 C C . LEU C 1 65 ? 25.830 15.866 15.626 1.00 80.58 65 LEU C C 1
ATOM 1492 O O . LEU C 1 65 ? 25.714 17.021 15.198 1.00 81.40 65 LEU C O 1
ATOM 1497 N N . LYS C 1 66 ? 25.744 14.797 14.826 1.00 83.59 66 LYS C N 1
ATOM 1498 C CA . LYS C 1 66 ? 25.390 14.956 13.418 1.00 85.79 66 LYS C CA 1
ATOM 1499 C C . LYS C 1 66 ? 24.047 15.658 13.277 1.00 80.08 66 LYS C C 1
ATOM 1500 O O . LYS C 1 66 ? 23.905 16.602 12.491 1.00 85.37 66 LYS C O 1
ATOM 1506 N N . HIS C 1 67 ? 23.045 15.205 14.034 1.00 77.80 67 HIS C N 1
ATOM 1507 C CA . HIS C 1 67 ? 21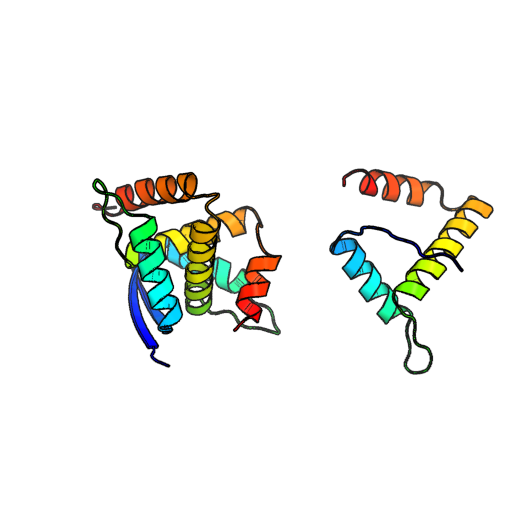.741 15.855 13.982 1.00 83.44 67 HIS C CA 1
ATOM 1508 C C . HIS C 1 67 ? 21.814 17.287 14.498 1.00 82.76 67 HIS C C 1
ATOM 1509 O O . HIS C 1 67 ? 21.039 18.146 14.061 1.00 81.61 67 HIS C O 1
ATOM 1516 N N . LEU C 1 68 ? 22.744 17.563 15.415 1.00 79.36 68 LEU C N 1
ATOM 1517 C CA . LEU C 1 68 ? 22.895 18.915 15.941 1.00 77.77 68 LEU C CA 1
ATOM 1518 C C . LEU C 1 68 ? 23.471 19.857 14.891 1.00 76.52 68 LEU C C 1
ATOM 1519 O O . LEU C 1 68 ? 23.068 21.023 14.811 1.00 85.74 68 LEU C O 1
ATOM 1524 N N . LYS C 1 69 ? 24.409 19.370 14.072 1.00 80.65 69 LYS C N 1
ATOM 1525 C CA . LYS C 1 69 ? 24.960 20.200 13.003 1.00 81.31 69 LYS C CA 1
ATOM 1526 C C . LYS C 1 69 ? 23.908 20.609 11.982 1.00 82.58 69 LYS C C 1
ATOM 1527 O O . LYS C 1 69 ? 24.104 21.602 11.275 1.00 83.77 69 LYS C O 1
ATOM 1533 N N . ALA C 1 70 ? 22.805 19.868 11.879 1.00 79.26 70 ALA C N 1
ATOM 1534 C CA . ALA C 1 70 ? 21.677 20.288 11.055 1.00 85.84 70 ALA C CA 1
ATOM 1535 C C . ALA C 1 70 ? 20.946 21.473 11.679 1.00 97.17 70 ALA C C 1
ATOM 1536 O O . ALA C 1 70 ? 19.713 21.478 11.748 1.00 101.88 70 ALA C O 1
ATOM 1538 N N . GLU C 1 71 ? 21.694 22.472 12.141 1.00 90.88 71 GLU C N 1
ATOM 1539 C CA . GLU C 1 71 ? 21.122 23.651 12.784 1.00 85.37 71 GLU C CA 1
ATOM 1540 C C . GLU C 1 71 ? 21.031 24.835 11.818 1.00 84.82 71 GLU C C 1
ATOM 1541 O O . GLU C 1 71 ? 21.941 25.089 11.026 1.00 82.35 71 GLU C O 1
#

Solvent-accessible surface area: 14473 Å² total; per-residue (Å²): 138,128,71,28,170,24,104,3,61,3,40,58,102,7,28,61,58,1,72,183,6,10,182,58,6,35,55,151,172,90,90,9,56,56,27,60,4,0,61,8,0,1,42,4,2,10,57,14,24,150,111,53,93,26,93,151,71,0,11,57,28,2,115,120,11,73,76,90,76,57,108,122,213,114,161,86,136,11,75,2,69,6,35,61,104,19,40,52,59,0,69,177,3,11,182,33,0,36,32,140,147,72,79,15,60,80,42,20,0,1,38,0,0,6,44,12,4,13,110,8,45,151,125,56,84,37,85,133,64,0,46,58,44,13,68,144,175,162,100,102,120,163,101,152,77,47,108,110,70,55,53,118,32,65,177,34,12,184,82,77,37,54,148,173,171,87,25,58,80,61,72,12,57,133,95,55,89,124,116,78,52,139,43,128,132,110,54,91,35,71,147,68,48,38,61,129,95,150,142,78,147,89,165